Pr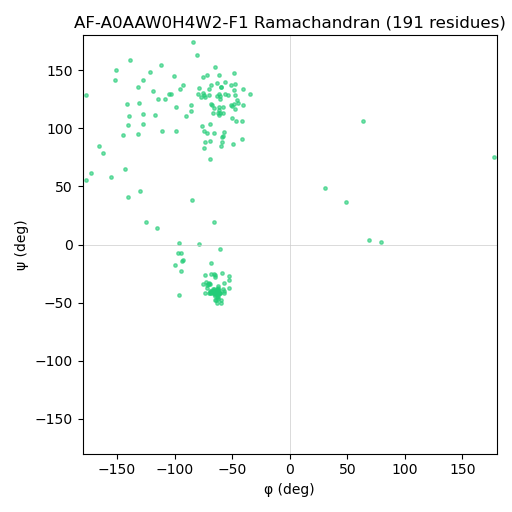otein AF-A0AAW0H4W2-F1 (afdb_monomer)

Radius of gyration: 38.95 Å; Cα contacts (8 Å, |Δi|>4): 37; chains: 1; bounding box: 78×67×122 Å

pLDDT: mean 70.9, std 18.02, range [39.44, 95.69]

Sequence (193 aa):
MENLSSFPLLPHPSPNATLLHYSERKLAEQLKAQLKEANKFKETIAQISTQRSRIKHEDEEVILTRRDESGRVWPVNTPGGTLDMKAKRRKRQGVSTHEDKERIRYFPDDHHLSLKDLVKNEKMGRDIDQNRLFMRMASKRATLPMWPPGPKSPPSPHFTHRLREGRARTRAATSLGVRLLAAFSDWLSLSVT

Mean predicted aligned error: 21.8 Å

Organism: Myodes glareolus (NCBI:txid447135)

Structure (mmCIF, N/CA/C/O backbone):
data_AF-A0AAW0H4W2-F1
#
_entry.id   AF-A0AAW0H4W2-F1
#
loop_
_atom_site.group_PDB
_atom_site.id
_atom_site.type_symbol
_atom_site.label_atom_id
_atom_site.label_alt_id
_atom_site.label_comp_id
_atom_site.label_asym_id
_atom_site.label_entity_id
_atom_site.label_seq_id
_atom_site.pdbx_PDB_ins_code
_atom_site.Cartn_x
_atom_site.Cartn_y
_atom_site.Cartn_z
_atom_site.occupancy
_atom_site.B_iso_or_equiv
_atom_site.auth_seq_id
_atom_site.auth_comp_id
_atom_site.auth_asym_id
_atom_site.auth_atom_id
_atom_site.pdbx_PDB_model_num
ATOM 1 N N . MET A 1 1 ? -13.464 12.272 99.820 1.00 43.47 1 MET A N 1
ATOM 2 C CA . MET A 1 1 ? -13.437 13.413 98.884 1.00 43.47 1 MET A CA 1
ATOM 3 C C . MET A 1 1 ? -12.571 12.979 97.727 1.00 43.47 1 MET A C 1
ATOM 5 O O . MET A 1 1 ? -11.358 12.942 97.871 1.00 43.47 1 MET A O 1
ATOM 9 N N . GLU A 1 2 ? -13.197 12.457 96.677 1.00 48.03 2 GLU A N 1
ATOM 10 C CA . GLU A 1 2 ? -12.466 11.819 95.587 1.00 48.03 2 GLU A CA 1
ATOM 11 C C . GLU A 1 2 ? -11.877 12.864 94.645 1.00 48.03 2 GLU A C 1
ATOM 13 O O . GLU A 1 2 ? -12.515 13.856 94.296 1.00 48.03 2 GLU A O 1
ATOM 18 N N . ASN A 1 3 ? -10.614 12.627 94.303 1.00 50.28 3 ASN A N 1
ATOM 19 C CA . ASN A 1 3 ? -9.797 13.444 93.429 1.00 50.28 3 ASN A CA 1
ATOM 20 C C . ASN A 1 3 ? -10.471 13.583 92.063 1.00 50.28 3 ASN A C 1
ATOM 22 O O . ASN A 1 3 ? -10.652 12.597 91.350 1.00 50.28 3 ASN A O 1
ATOM 26 N N . LEU A 1 4 ? -10.806 14.817 91.688 1.00 53.62 4 LEU A N 1
ATOM 27 C CA . LEU A 1 4 ? -11.248 15.134 90.338 1.00 53.62 4 LEU A CA 1
ATOM 28 C C . LEU A 1 4 ? -10.104 14.823 89.370 1.00 53.62 4 LEU A C 1
ATOM 30 O O . LEU A 1 4 ? -9.039 15.439 89.401 1.00 53.62 4 LEU A O 1
ATOM 34 N N . SER A 1 5 ? -10.348 13.812 88.543 1.00 55.97 5 SER A N 1
ATOM 35 C CA . SER A 1 5 ? -9.496 13.333 87.466 1.00 55.97 5 SER A CA 1
ATOM 36 C C . SER A 1 5 ? -9.056 14.485 86.563 1.00 55.97 5 SER A C 1
ATOM 38 O O . SER A 1 5 ? -9.847 15.022 85.785 1.00 55.97 5 SER A O 1
ATOM 40 N N . SER A 1 6 ? -7.777 14.837 86.657 1.00 57.50 6 SER A N 1
ATOM 41 C CA . SER A 1 6 ? -7.085 15.678 85.686 1.00 57.50 6 SER A CA 1
ATOM 42 C C . SER A 1 6 ? -7.012 14.921 84.355 1.00 57.50 6 SER A C 1
ATOM 44 O O . SER A 1 6 ? -6.164 14.049 84.168 1.00 57.50 6 SER A O 1
ATOM 46 N N . PHE A 1 7 ? -7.958 15.189 83.453 1.00 67.19 7 PHE A N 1
ATOM 47 C CA . PHE A 1 7 ? -7.894 14.722 82.070 1.00 67.19 7 PHE A CA 1
ATOM 48 C C . PHE A 1 7 ? -6.896 15.601 81.302 1.00 67.19 7 PHE A C 1
ATOM 50 O O . PHE A 1 7 ? -7.053 16.824 81.307 1.00 67.19 7 PHE A O 1
ATOM 57 N N . PRO A 1 8 ? -5.885 15.032 80.619 1.00 63.78 8 PRO A N 1
ATOM 58 C CA . PRO A 1 8 ? -4.995 15.828 79.789 1.00 63.78 8 PRO A CA 1
ATOM 59 C C . PRO A 1 8 ? -5.786 16.375 78.595 1.00 63.78 8 PRO A C 1
ATOM 61 O O . PRO A 1 8 ? -6.338 15.618 77.796 1.00 63.78 8 PRO A O 1
ATOM 64 N N . LEU A 1 9 ? -5.847 17.704 78.485 1.00 61.22 9 LEU A N 1
ATOM 65 C CA . LEU A 1 9 ? -6.377 18.394 77.313 1.00 61.22 9 LEU A CA 1
ATOM 66 C C . LEU A 1 9 ? -5.568 17.952 76.088 1.00 61.22 9 LEU A C 1
ATOM 68 O O . LEU A 1 9 ? -4.372 18.226 75.988 1.00 61.22 9 LEU A O 1
ATOM 72 N N . LEU A 1 10 ? -6.216 17.231 75.171 1.00 68.62 10 LEU A N 1
ATOM 73 C CA . LEU A 1 10 ? -5.615 16.855 73.897 1.00 68.62 10 LEU A CA 1
ATOM 74 C C . LEU A 1 10 ? -5.225 18.130 73.129 1.00 68.62 10 LEU A C 1
ATOM 76 O O . LEU A 1 10 ? -6.032 19.062 73.066 1.00 68.62 10 LEU A O 1
ATOM 80 N N . PRO A 1 11 ? -4.025 18.189 72.525 1.00 70.31 11 PRO A N 1
ATOM 81 C CA . PRO A 1 11 ? -3.598 19.354 71.766 1.00 70.31 11 PRO A CA 1
ATOM 82 C C . PRO A 1 11 ? -4.558 19.579 70.596 1.00 70.31 11 PRO A C 1
ATOM 84 O O . PRO A 1 11 ? -4.711 18.724 69.720 1.00 70.31 11 PRO A O 1
ATOM 87 N N . HIS A 1 12 ? -5.228 20.732 70.587 1.00 65.69 12 HIS A N 1
ATOM 88 C CA . HIS A 1 12 ? -6.091 21.119 69.480 1.00 65.69 12 HIS A CA 1
ATOM 89 C C . HIS A 1 12 ? -5.232 21.277 68.218 1.00 65.69 12 HIS A C 1
ATOM 91 O O . HIS A 1 12 ? -4.218 21.983 68.256 1.00 65.69 12 HIS A O 1
ATOM 97 N N . PRO A 1 13 ? -5.591 20.622 67.101 1.00 64.81 13 PRO A N 1
ATOM 98 C CA . PRO A 1 13 ? -4.814 20.733 65.880 1.00 64.81 13 PRO A CA 1
ATOM 99 C C . PRO A 1 13 ? -4.816 22.192 65.420 1.00 64.81 13 PRO A C 1
ATOM 101 O O . PRO A 1 13 ? -5.869 22.824 65.327 1.00 64.81 13 PRO A O 1
ATOM 104 N N . SER A 1 14 ? -3.620 22.719 65.147 1.00 68.56 14 SER A N 1
ATOM 105 C CA . SER A 1 14 ? -3.431 24.067 64.610 1.00 68.56 14 SER A CA 1
ATOM 106 C C . SER A 1 14 ? -4.375 24.306 63.418 1.00 68.56 14 SER A C 1
ATOM 108 O O . SER A 1 14 ? -4.490 23.417 62.566 1.00 68.56 14 SER A O 1
ATOM 110 N N . PRO A 1 15 ? -5.014 25.487 63.302 1.00 69.56 15 PRO A N 1
ATOM 111 C CA . PRO A 1 15 ? -5.926 25.810 62.200 1.00 69.56 15 PRO A CA 1
ATOM 112 C C . PRO A 1 15 ? -5.322 25.577 60.807 1.00 69.56 15 PRO A C 1
ATOM 114 O O . PRO A 1 15 ? -6.028 25.272 59.854 1.00 69.56 15 PRO A O 1
ATOM 117 N N . ASN A 1 16 ? -3.998 25.662 60.678 1.00 70.62 16 ASN A N 1
ATOM 118 C CA . ASN A 1 16 ? -3.317 25.406 59.411 1.00 70.62 16 ASN A CA 1
ATOM 119 C C . ASN A 1 16 ? -3.251 23.906 59.075 1.00 70.62 16 ASN A C 1
ATOM 121 O O . ASN A 1 16 ? -3.365 23.532 57.910 1.00 70.62 16 ASN A O 1
ATOM 125 N N . ALA A 1 17 ? -3.126 23.032 60.079 1.00 66.75 17 ALA A N 1
ATOM 126 C CA . ALA A 1 17 ? -3.101 21.581 59.881 1.00 66.75 17 ALA A CA 1
ATOM 127 C C . ALA A 1 17 ? -4.469 21.044 59.430 1.00 66.75 17 ALA A C 1
ATOM 129 O O . ALA A 1 17 ? -4.545 20.126 58.612 1.00 66.75 17 ALA A O 1
ATOM 130 N N . THR A 1 18 ? -5.562 21.646 59.906 1.00 70.81 18 THR A N 1
ATOM 131 C CA . THR A 1 18 ? -6.918 21.277 59.478 1.00 70.81 18 THR A CA 1
ATOM 132 C C . THR A 1 18 ? -7.207 21.715 58.039 1.00 70.81 18 THR A C 1
ATOM 134 O O . THR A 1 18 ? -7.869 20.974 57.308 1.00 70.81 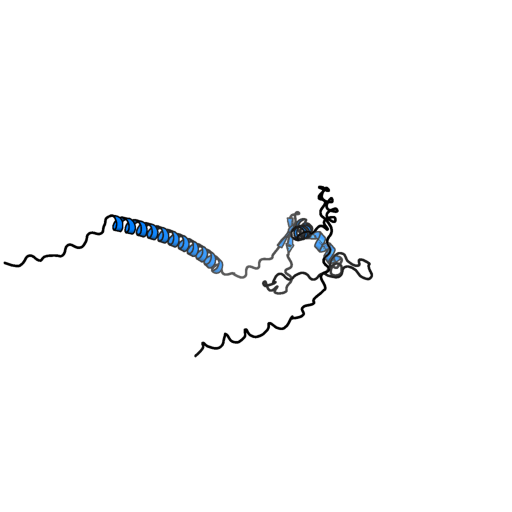18 THR A O 1
ATOM 137 N N . LEU A 1 19 ? -6.659 22.856 57.601 1.00 72.31 19 LEU A N 1
ATOM 138 C CA . LEU A 1 19 ? -6.755 23.338 56.217 1.00 72.31 19 LEU A CA 1
ATOM 139 C C . LEU A 1 19 ? -5.969 22.467 55.227 1.00 72.31 19 LEU A C 1
ATOM 141 O O . LEU A 1 19 ? -6.491 22.146 54.159 1.00 72.31 19 LEU A O 1
ATOM 145 N N . LEU A 1 20 ? -4.760 22.031 55.589 1.00 73.19 20 LEU A N 1
ATOM 146 C CA . LEU A 1 20 ? -3.971 21.100 54.769 1.00 73.19 20 LEU A CA 1
ATOM 147 C C . LEU A 1 20 ? -4.654 19.730 54.656 1.00 73.19 20 LEU A C 1
ATOM 149 O O . LEU A 1 20 ? -4.832 19.200 53.565 1.00 73.19 20 LEU A O 1
ATOM 153 N N . HIS A 1 21 ? -5.171 19.202 55.764 1.00 76.06 21 HIS A N 1
ATOM 154 C CA . HIS A 1 21 ? -5.926 17.949 55.740 1.00 76.06 21 HIS A CA 1
ATOM 155 C C . HIS A 1 21 ? -7.238 18.057 54.931 1.00 76.06 21 HIS A C 1
ATOM 157 O O . HIS A 1 21 ? -7.761 17.067 54.416 1.00 76.06 21 HIS A O 1
ATOM 163 N N . TYR A 1 22 ? -7.821 19.253 54.813 1.00 84.50 22 TYR A N 1
ATOM 164 C CA . TYR A 1 22 ? -8.985 19.482 53.956 1.00 84.50 22 TYR A CA 1
ATOM 165 C C . TYR A 1 22 ? -8.618 19.495 52.465 1.00 84.50 22 TYR A C 1
ATOM 167 O O . TYR A 1 22 ? -9.331 18.887 51.661 1.00 84.50 22 TYR A O 1
ATOM 175 N N . SER A 1 23 ? -7.503 20.127 52.085 1.00 88.62 23 SER A N 1
ATOM 176 C CA . SER A 1 23 ? -7.052 20.148 50.688 1.00 88.62 23 SER A CA 1
ATOM 177 C C . SER A 1 23 ? -6.640 18.756 50.195 1.00 88.62 23 SER A C 1
ATOM 179 O O . SER A 1 23 ? -7.025 18.365 49.091 1.00 88.62 23 SER A O 1
ATOM 181 N N . GLU A 1 24 ? -5.960 17.974 51.035 1.00 91.00 24 GLU A N 1
ATOM 182 C CA . GLU A 1 24 ? -5.574 16.588 50.742 1.00 91.00 24 GLU A CA 1
ATOM 183 C C . GLU A 1 24 ? -6.791 15.675 50.557 1.00 91.00 24 GLU A C 1
ATOM 185 O O . GLU A 1 24 ? -6.865 14.920 49.584 1.00 91.00 24 GLU A O 1
ATOM 190 N N . ARG A 1 25 ? -7.794 15.781 51.442 1.00 91.31 25 ARG A N 1
ATOM 191 C CA . ARG A 1 25 ? -9.046 15.015 51.318 1.00 91.31 25 ARG A CA 1
ATOM 192 C C . ARG A 1 25 ? -9.813 15.369 50.047 1.00 91.31 25 ARG A C 1
ATOM 194 O O . ARG A 1 25 ? -10.252 14.465 49.339 1.00 91.31 25 ARG A O 1
ATOM 201 N N . LYS A 1 26 ? -9.909 16.658 49.713 1.00 93.00 26 LYS A N 1
ATOM 202 C CA . LYS A 1 26 ? -10.565 17.120 48.482 1.00 93.00 26 LYS A CA 1
ATOM 203 C C . LYS A 1 26 ? -9.869 16.576 47.228 1.00 93.00 26 LYS A C 1
ATOM 205 O O . LYS A 1 26 ? -10.537 16.136 46.294 1.00 93.00 26 LYS A O 1
ATOM 210 N N . LEU A 1 27 ? -8.536 16.556 47.216 1.00 93.94 27 LEU A N 1
ATOM 211 C CA . LEU A 1 27 ? -7.755 15.987 46.115 1.00 93.94 27 LEU A CA 1
ATOM 212 C C . LEU A 1 27 ? -7.944 14.465 46.014 1.00 93.94 27 LEU A C 1
ATOM 214 O O . LEU A 1 27 ? -8.125 13.928 44.920 1.00 93.94 27 LEU A O 1
ATOM 218 N N . ALA A 1 28 ? -7.987 13.766 47.150 1.00 93.81 28 ALA A N 1
ATOM 219 C CA . ALA A 1 28 ? -8.261 12.333 47.185 1.00 93.81 28 ALA A CA 1
ATOM 220 C C . ALA A 1 28 ? -9.661 11.992 46.640 1.00 93.81 28 ALA A C 1
ATOM 222 O O . ALA A 1 28 ? -9.828 10.988 45.944 1.00 93.81 28 ALA A O 1
ATOM 223 N N . GLU A 1 29 ? -10.671 12.818 46.916 1.00 94.25 29 GLU A N 1
ATOM 224 C CA . GLU A 1 29 ? -12.021 12.659 46.363 1.00 94.25 29 GLU A CA 1
ATOM 225 C C . GLU A 1 29 ? -12.054 12.852 44.842 1.00 94.25 29 GLU A C 1
ATOM 227 O O . GLU A 1 29 ? -12.674 12.050 44.138 1.00 94.25 29 GLU A O 1
ATOM 232 N N . GLN A 1 30 ? -11.331 13.846 44.321 1.00 94.38 30 GLN A N 1
ATOM 233 C CA . GLN A 1 30 ? -11.210 14.076 42.877 1.00 94.38 30 GLN A CA 1
ATOM 234 C C . GLN A 1 30 ? -10.543 12.897 42.157 1.00 94.38 30 GLN A C 1
ATOM 236 O O . GLN A 1 30 ? -11.061 12.420 41.146 1.00 94.38 30 GLN A O 1
ATOM 241 N N . LEU A 1 31 ? -9.443 12.368 42.701 1.00 95.62 31 LEU A N 1
ATOM 242 C CA . LEU A 1 31 ? -8.771 11.194 42.133 1.00 95.62 31 LEU A CA 1
ATOM 243 C C . LEU A 1 31 ? -9.674 9.953 42.163 1.00 95.62 31 LEU A C 1
ATOM 245 O O . LEU A 1 31 ? -9.728 9.194 41.194 1.00 95.62 31 LEU A O 1
ATOM 249 N N . 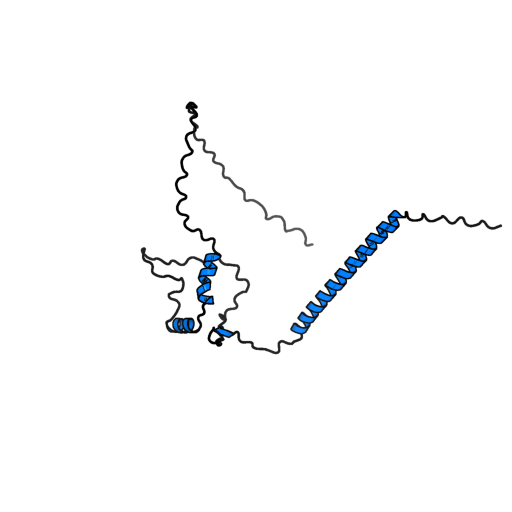LYS A 1 32 ? -10.445 9.763 43.241 1.00 95.69 32 LYS A N 1
ATOM 250 C CA . LYS A 1 32 ? -11.440 8.681 43.324 1.00 95.69 32 LYS A CA 1
ATOM 251 C C . LYS A 1 32 ? -12.539 8.833 42.271 1.00 95.69 32 LYS A C 1
ATOM 253 O O . LYS A 1 32 ? -12.970 7.821 41.719 1.00 95.69 32 LYS A O 1
ATOM 258 N N . ALA A 1 33 ? -12.995 10.052 41.983 1.00 95.44 33 ALA A N 1
ATOM 259 C CA . ALA A 1 33 ? -13.978 10.302 40.929 1.00 95.44 33 ALA A CA 1
ATOM 260 C C . ALA A 1 33 ? -13.417 9.945 39.541 1.00 95.44 33 ALA A C 1
ATOM 262 O O . ALA A 1 33 ? -14.040 9.168 38.818 1.00 95.44 33 ALA A O 1
ATOM 263 N N . GLN A 1 34 ? -12.197 10.393 39.229 1.00 94.75 34 GLN A N 1
ATOM 264 C CA . GLN A 1 34 ? -11.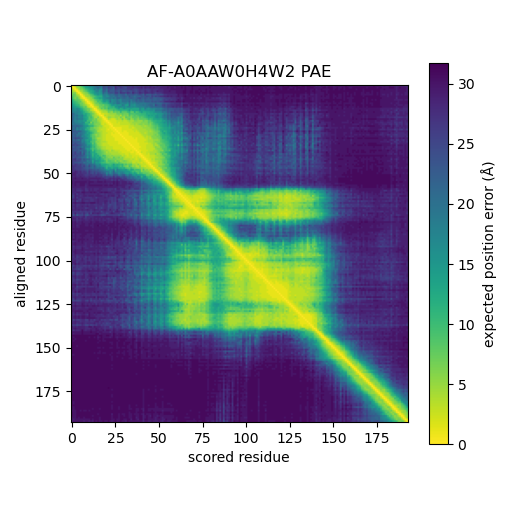522 10.080 37.962 1.00 94.75 34 GLN A CA 1
ATOM 265 C C . GLN A 1 34 ? -11.298 8.575 37.769 1.00 94.75 34 GLN A C 1
ATOM 267 O O . GLN A 1 34 ? -11.534 8.041 36.685 1.00 94.75 34 GLN A O 1
ATOM 272 N N . LEU A 1 35 ? -10.893 7.856 38.822 1.00 95.19 35 LEU A N 1
ATOM 273 C CA . LEU A 1 35 ? -10.727 6.402 38.757 1.00 95.19 35 LEU A CA 1
ATOM 274 C C . LEU A 1 35 ? -12.060 5.675 38.555 1.00 95.19 35 LEU A C 1
ATOM 276 O O . LEU A 1 35 ? -12.113 4.705 37.801 1.00 95.19 35 LEU A O 1
ATOM 280 N N . LYS A 1 36 ? -13.147 6.142 39.183 1.00 93.88 36 LYS A N 1
ATOM 281 C CA . LYS A 1 36 ? -14.490 5.583 38.962 1.00 93.88 36 LYS A CA 1
ATOM 282 C C . LYS A 1 36 ? -14.951 5.786 37.522 1.00 93.88 36 LYS A C 1
ATOM 284 O O . LYS A 1 36 ? -15.510 4.863 36.942 1.00 93.88 36 LYS A O 1
ATOM 289 N N . GLU A 1 37 ? -14.714 6.956 36.939 1.00 93.19 37 GLU A N 1
ATOM 290 C CA . GLU A 1 37 ? -15.012 7.215 35.527 1.00 93.19 37 GLU A CA 1
ATOM 291 C C . GLU A 1 37 ? -14.178 6.315 34.613 1.00 93.19 37 GLU A C 1
ATOM 293 O O . GLU A 1 37 ? -14.739 5.597 33.788 1.00 93.19 37 GLU A O 1
ATOM 298 N N . ALA A 1 38 ? -12.859 6.260 34.816 1.00 89.31 38 ALA A N 1
ATOM 299 C CA . ALA A 1 38 ? -11.962 5.399 34.046 1.00 89.31 38 ALA A CA 1
ATOM 300 C C . ALA A 1 38 ? -12.339 3.910 34.142 1.00 89.31 38 ALA A C 1
ATOM 302 O O . ALA A 1 38 ? -12.272 3.194 33.143 1.00 89.31 38 ALA A O 1
ATOM 303 N N . ASN A 1 39 ? -12.764 3.438 35.318 1.00 88.50 39 ASN A N 1
ATOM 304 C CA . ASN A 1 39 ? -13.220 2.061 35.501 1.00 88.50 39 ASN A CA 1
ATOM 305 C C . ASN A 1 39 ? -14.539 1.795 34.770 1.00 88.50 39 ASN A C 1
ATOM 307 O O . ASN A 1 39 ? -14.633 0.776 34.094 1.00 88.50 39 ASN A O 1
ATOM 311 N N . LYS A 1 40 ? -15.499 2.732 34.782 1.00 90.44 40 LYS A N 1
ATOM 312 C CA . LYS A 1 40 ? -16.721 2.624 33.963 1.00 90.44 40 LYS A CA 1
ATOM 313 C C . LYS A 1 40 ? -16.399 2.557 32.470 1.00 90.44 40 LYS A C 1
ATOM 315 O O . LYS A 1 40 ? -16.982 1.743 31.768 1.00 90.44 40 LYS A O 1
ATOM 320 N N . PHE A 1 41 ? -15.451 3.362 31.978 1.00 78.06 41 PHE A N 1
ATOM 321 C CA . PHE A 1 41 ? -15.002 3.278 30.581 1.00 78.06 41 PHE A CA 1
ATOM 322 C C . PHE A 1 41 ? -14.355 1.925 30.266 1.00 78.06 41 PHE A C 1
ATOM 324 O O . PHE A 1 41 ? -14.594 1.355 29.206 1.00 78.06 41 PHE A O 1
ATOM 331 N N . LYS A 1 42 ? -13.550 1.373 31.179 1.00 79.62 42 LYS A N 1
ATOM 332 C CA . LYS A 1 42 ? -12.974 0.032 31.004 1.00 79.62 42 LYS A CA 1
ATOM 333 C C . LYS A 1 42 ? -14.044 -1.054 31.018 1.00 79.62 42 LYS A C 1
ATOM 335 O O . LYS A 1 42 ? -13.953 -1.974 30.215 1.00 79.62 42 LYS A O 1
ATOM 340 N N . GLU A 1 43 ? -15.049 -0.943 31.882 1.00 77.62 43 GLU A N 1
ATOM 341 C CA . GLU A 1 43 ? -16.183 -1.866 31.945 1.00 77.62 43 GLU A CA 1
ATOM 342 C C . GLU A 1 43 ? -17.043 -1.795 30.687 1.00 77.62 43 GLU A C 1
ATOM 344 O O . GLU A 1 43 ? -17.389 -2.843 30.159 1.00 77.62 43 GLU A O 1
ATOM 349 N N . THR A 1 44 ? -17.332 -0.610 30.141 1.00 75.50 44 THR A N 1
ATOM 350 C CA . THR A 1 44 ? -18.068 -0.497 28.871 1.00 75.50 44 THR A CA 1
ATOM 351 C C . THR A 1 44 ? -17.251 -1.032 27.701 1.00 75.50 44 THR A C 1
ATOM 353 O O . THR A 1 44 ? -17.787 -1.756 26.870 1.00 75.50 44 THR A O 1
ATOM 356 N N . ILE A 1 45 ? -15.942 -0.767 27.652 1.00 73.81 45 ILE A N 1
ATOM 357 C CA . ILE A 1 45 ? -15.046 -1.344 26.638 1.00 73.81 45 ILE A CA 1
ATOM 358 C C . ILE A 1 45 ? -14.974 -2.871 26.781 1.00 73.81 45 ILE A C 1
ATOM 360 O O . ILE A 1 45 ? -15.014 -3.576 25.773 1.00 73.81 45 ILE A O 1
ATOM 364 N N . ALA A 1 46 ? -14.910 -3.391 28.009 1.00 72.31 46 ALA A N 1
ATOM 365 C CA . ALA A 1 46 ? -14.918 -4.823 28.293 1.00 72.31 46 ALA A CA 1
ATOM 366 C C . ALA A 1 46 ? -16.283 -5.465 28.007 1.00 72.31 46 ALA A C 1
ATOM 368 O O . ALA A 1 46 ? -16.341 -6.597 27.547 1.00 72.31 46 ALA A O 1
ATOM 369 N N . GLN A 1 47 ? -17.393 -4.763 28.224 1.00 69.12 47 GLN A N 1
ATOM 370 C CA . GLN A 1 47 ? -18.736 -5.212 27.857 1.00 69.12 47 GLN A CA 1
ATOM 371 C C . GLN A 1 47 ? -18.917 -5.219 26.343 1.00 69.12 47 GLN A C 1
ATOM 373 O O . GLN A 1 47 ? -19.426 -6.189 25.804 1.00 69.12 47 GLN A O 1
ATOM 378 N N . ILE A 1 48 ? -18.436 -4.201 25.628 1.00 65.06 48 ILE A N 1
ATOM 379 C CA . ILE A 1 48 ? -18.448 -4.182 24.162 1.00 65.06 48 ILE A CA 1
ATOM 380 C C . ILE A 1 48 ? -17.558 -5.298 23.615 1.00 65.06 48 ILE A C 1
ATOM 382 O O . ILE A 1 48 ? -17.964 -5.983 22.682 1.00 65.06 48 ILE A O 1
ATOM 386 N N . SER A 1 49 ? -16.371 -5.528 24.184 1.00 60.03 49 SER A N 1
ATOM 387 C CA . SER A 1 49 ? -15.483 -6.604 23.731 1.00 60.03 49 SER A CA 1
ATOM 388 C C . SER A 1 49 ? -16.039 -7.988 24.057 1.00 60.03 49 SER A C 1
ATOM 390 O O . SER A 1 49 ? -15.986 -8.866 23.201 1.00 60.03 49 SER A O 1
ATOM 392 N N . THR A 1 50 ? -16.636 -8.171 25.238 1.00 60.16 50 THR A N 1
ATOM 393 C CA . THR A 1 50 ? -17.284 -9.429 25.625 1.00 60.16 50 THR A CA 1
ATOM 394 C C . THR A 1 50 ? -18.591 -9.654 24.885 1.00 60.16 50 THR A C 1
ATOM 396 O O . THR A 1 50 ? -18.892 -10.787 24.558 1.00 60.16 50 THR A O 1
ATOM 399 N N . GLN A 1 51 ? -19.355 -8.621 24.536 1.00 57.44 51 GLN A N 1
ATOM 400 C CA . GLN A 1 51 ? -20.539 -8.749 23.686 1.00 57.44 51 GLN A CA 1
ATOM 401 C C . GLN A 1 51 ? -20.140 -9.028 22.235 1.00 57.44 51 GLN A C 1
ATOM 403 O O . GLN A 1 51 ? -20.774 -9.852 21.588 1.00 57.44 51 GLN A O 1
ATOM 408 N N . ARG A 1 52 ? -19.025 -8.462 21.759 1.00 54.81 52 ARG A N 1
ATOM 409 C CA . ARG A 1 52 ? -18.406 -8.816 20.472 1.00 54.81 52 ARG A CA 1
ATOM 410 C C . ARG A 1 52 ? -17.802 -10.224 20.466 1.00 54.81 52 ARG A C 1
ATOM 412 O O . ARG A 1 52 ? -17.713 -10.814 19.403 1.00 54.81 52 ARG A O 1
ATOM 419 N N . SER A 1 53 ? -17.419 -10.762 21.627 1.00 52.19 53 SER A N 1
ATOM 420 C CA . SER A 1 53 ? -16.945 -12.146 21.779 1.00 52.19 53 SER A CA 1
ATOM 421 C C . SER A 1 53 ? -18.047 -13.143 22.169 1.00 52.19 53 SER A C 1
ATOM 423 O O . SER A 1 53 ? -17.817 -14.348 22.129 1.00 52.19 53 SER A O 1
ATOM 425 N N . ARG A 1 54 ? -19.216 -12.659 22.614 1.00 48.50 54 ARG A N 1
ATOM 426 C CA . ARG A 1 54 ? -20.403 -13.446 23.004 1.00 48.50 54 ARG A CA 1
ATOM 427 C C . ARG A 1 54 ? -21.454 -13.476 21.899 1.00 48.50 54 ARG A C 1
ATOM 429 O O . ARG A 1 54 ? -22.277 -14.389 21.898 1.00 48.50 54 ARG A O 1
ATOM 436 N N . ILE A 1 55 ? -21.374 -12.561 20.925 1.00 47.72 55 ILE A N 1
ATOM 437 C CA . ILE A 1 55 ? -21.671 -12.897 19.532 1.00 47.72 55 ILE A CA 1
ATOM 438 C C . ILE A 1 55 ? -20.678 -14.003 19.203 1.00 47.72 55 ILE A C 1
ATOM 440 O O . ILE A 1 55 ? -19.509 -13.762 18.906 1.00 47.72 55 ILE A O 1
ATOM 444 N N . LYS A 1 56 ? -21.130 -15.239 19.399 1.00 46.34 56 LYS A N 1
ATOM 445 C CA . LYS A 1 56 ? -20.519 -16.401 18.788 1.00 46.34 56 LYS A CA 1
ATOM 446 C C . LYS A 1 56 ? -20.281 -15.994 17.337 1.00 46.34 56 LYS A C 1
ATOM 448 O O . LYS A 1 56 ? -21.223 -15.580 16.668 1.00 46.34 56 LYS A O 1
ATOM 453 N N . HIS A 1 57 ? -19.035 -16.036 16.881 1.00 50.59 57 HIS A N 1
ATOM 454 C CA . HIS A 1 57 ? -18.781 -16.186 15.458 1.00 50.59 57 HIS A CA 1
ATOM 455 C C . HIS A 1 57 ? -19.432 -17.517 15.076 1.00 50.59 57 HIS A C 1
ATOM 457 O O . HIS A 1 57 ? -18.803 -18.565 15.159 1.00 50.59 57 HIS A O 1
ATOM 463 N N . GLU A 1 58 ? -20.728 -17.495 14.790 1.00 51.56 58 GLU A N 1
ATOM 464 C CA . GLU A 1 58 ? -21.393 -18.563 14.069 1.00 51.56 58 GLU A CA 1
ATOM 465 C C . GLU A 1 58 ? -20.945 -18.371 12.627 1.00 51.56 58 GLU A C 1
ATOM 467 O O . GLU A 1 58 ? -21.581 -17.630 11.896 1.00 51.56 58 GLU A O 1
ATOM 472 N N . ASP A 1 59 ? -19.757 -18.884 12.296 1.00 65.81 59 ASP A N 1
ATOM 473 C CA . ASP A 1 59 ? -19.216 -19.067 10.943 1.00 65.81 59 ASP A CA 1
ATOM 474 C C . ASP A 1 59 ? -19.684 -18.048 9.875 1.00 65.81 59 ASP A C 1
ATOM 476 O O . ASP A 1 59 ? -20.104 -18.416 8.780 1.00 65.81 59 ASP A O 1
ATOM 480 N N . GLU A 1 60 ? -19.628 -16.744 10.173 1.00 74.81 60 GLU A N 1
ATOM 481 C CA . GLU A 1 60 ? -19.979 -15.708 9.199 1.00 74.81 60 GLU A CA 1
ATOM 482 C C . GLU A 1 60 ? -18.844 -15.588 8.173 1.00 74.81 60 GLU A C 1
ATOM 484 O O . GLU A 1 60 ? -17.821 -14.934 8.404 1.00 74.81 60 GLU A O 1
ATOM 489 N N . GLU A 1 61 ? -19.014 -16.239 7.022 1.00 79.56 61 GLU A N 1
ATOM 490 C CA . GLU A 1 61 ? -18.087 -16.136 5.898 1.00 79.56 61 GLU A CA 1
ATOM 491 C C . GLU A 1 61 ? -18.280 -14.795 5.171 1.00 79.56 61 GLU A C 1
ATOM 493 O O . GLU A 1 61 ? -19.208 -14.596 4.386 1.00 79.56 61 GLU A O 1
ATOM 498 N N . VAL A 1 62 ? -17.382 -13.842 5.438 1.00 83.38 62 VAL A N 1
ATOM 499 C CA . VAL A 1 62 ? -17.374 -12.530 4.777 1.00 83.38 62 VAL A CA 1
ATOM 500 C C . VAL A 1 62 ? -16.346 -12.514 3.649 1.00 83.38 62 VAL A C 1
ATOM 502 O O . VAL A 1 62 ? -15.140 -12.613 3.878 1.00 83.38 62 VAL A O 1
ATOM 505 N N . ILE A 1 63 ? -16.814 -12.306 2.418 1.00 88.12 63 ILE A N 1
ATOM 506 C CA . ILE A 1 63 ? -15.948 -12.166 1.242 1.00 88.12 63 ILE A CA 1
ATOM 507 C C . ILE A 1 63 ? -15.497 -10.710 1.116 1.00 88.12 63 ILE A C 1
ATOM 509 O O . ILE A 1 63 ? -16.308 -9.798 0.934 1.00 88.12 63 ILE A O 1
ATOM 513 N N . LEU A 1 64 ? -14.183 -10.480 1.155 1.00 89.69 64 LEU A N 1
ATOM 514 C CA . LEU A 1 64 ? -13.629 -9.157 0.890 1.00 89.69 64 LEU A CA 1
ATOM 515 C C . LEU A 1 64 ? -13.839 -8.791 -0.583 1.00 89.69 64 LEU A C 1
ATOM 517 O O . LEU A 1 64 ? -13.341 -9.465 -1.487 1.00 89.69 64 LEU A O 1
ATOM 521 N N . THR A 1 65 ? -14.544 -7.689 -0.828 1.00 92.06 65 THR A N 1
ATOM 522 C CA . THR A 1 65 ? -14.818 -7.194 -2.178 1.00 92.06 65 THR A CA 1
ATOM 523 C C . THR A 1 65 ? -14.284 -5.774 -2.388 1.00 92.06 65 THR A C 1
ATOM 525 O O . THR A 1 65 ? -14.194 -4.956 -1.472 1.00 92.06 65 THR A O 1
ATOM 528 N N . ARG A 1 66 ? -13.882 -5.480 -3.626 1.00 90.00 66 ARG A N 1
ATOM 529 C CA . ARG A 1 66 ? -13.375 -4.198 -4.129 1.00 90.00 66 ARG A CA 1
ATOM 530 C C . ARG A 1 66 ? -14.457 -3.595 -5.026 1.00 90.00 66 ARG A C 1
ATOM 532 O O . ARG A 1 66 ? -14.807 -4.213 -6.023 1.00 90.00 66 ARG A O 1
ATOM 539 N N . ARG A 1 67 ? -14.892 -2.358 -4.769 1.00 90.88 67 ARG A N 1
ATOM 540 C CA . ARG A 1 67 ? -15.810 -1.625 -5.664 1.00 90.88 67 ARG A CA 1
ATOM 541 C C . ARG A 1 67 ? -15.104 -0.564 -6.505 1.00 90.88 67 ARG A C 1
ATOM 543 O O . ARG A 1 67 ? -14.320 0.200 -5.949 1.00 90.88 67 ARG A O 1
ATOM 550 N N . ASP A 1 68 ? -15.317 -0.552 -7.816 1.00 86.19 68 ASP A N 1
ATOM 551 C CA . ASP A 1 68 ? -14.802 0.494 -8.712 1.00 86.19 68 ASP A CA 1
ATOM 552 C C . ASP A 1 68 ? -15.701 1.746 -8.759 1.00 86.19 68 ASP A C 1
ATOM 554 O O . ASP A 1 68 ? -16.772 1.790 -8.151 1.00 86.19 68 ASP A O 1
ATOM 558 N N . GLU A 1 69 ? -15.243 2.781 -9.461 1.00 84.44 69 GLU A N 1
ATOM 559 C CA . GLU A 1 69 ? -15.973 4.047 -9.636 1.00 84.44 69 GLU A CA 1
ATOM 560 C C . GLU A 1 69 ? -17.260 3.869 -10.456 1.00 84.44 69 GLU A C 1
ATOM 562 O O . GLU A 1 69 ? -18.226 4.602 -10.273 1.00 84.44 69 GLU A O 1
ATOM 567 N N . SER A 1 70 ? -17.306 2.834 -11.300 1.00 86.06 70 SER A N 1
ATOM 568 C CA . SER A 1 70 ? -18.499 2.414 -12.045 1.00 86.06 70 SER A CA 1
ATOM 569 C C . SER A 1 70 ? -19.488 1.602 -11.194 1.00 86.06 70 SER A C 1
ATOM 571 O O . SER A 1 70 ? -20.519 1.156 -11.698 1.00 86.06 70 SER A O 1
ATOM 573 N N . GLY A 1 71 ? -19.186 1.367 -9.914 1.00 88.81 71 GLY A N 1
ATOM 574 C CA . GLY A 1 71 ? -20.021 0.618 -8.982 1.00 88.81 71 GLY A CA 1
ATOM 575 C C . GLY A 1 71 ? -19.940 -0.908 -9.101 1.00 88.81 71 GLY A C 1
ATOM 576 O O . GLY A 1 71 ? -20.625 -1.583 -8.324 1.00 88.81 71 GLY A O 1
ATOM 577 N N . ARG A 1 72 ? -19.110 -1.459 -9.997 1.00 90.69 72 ARG A N 1
ATOM 578 C CA . ARG A 1 72 ? -18.883 -2.906 -10.154 1.00 90.69 72 ARG A CA 1
ATOM 579 C C . ARG A 1 72 ? -18.070 -3.439 -8.983 1.00 90.69 72 ARG A C 1
ATOM 581 O O . ARG A 1 72 ? -17.192 -2.762 -8.442 1.00 90.69 72 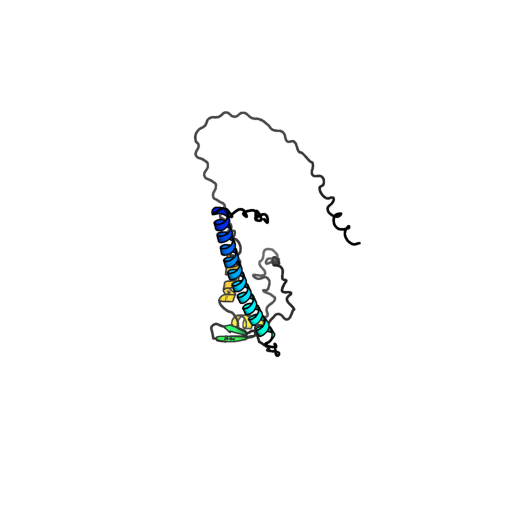ARG A O 1
ATOM 588 N N . VAL A 1 73 ? -18.371 -4.673 -8.594 1.00 91.75 73 VAL A N 1
ATOM 589 C CA . VAL A 1 73 ? -17.817 -5.321 -7.404 1.00 91.75 73 VAL A CA 1
ATOM 590 C C . VAL A 1 73 ? -16.959 -6.508 -7.830 1.00 91.75 73 VAL A C 1
ATOM 592 O O . VAL A 1 73 ? -17.427 -7.391 -8.541 1.00 91.75 73 VAL A O 1
ATOM 595 N N . TRP A 1 74 ? -15.706 -6.523 -7.379 1.00 90.19 74 TRP A N 1
ATOM 596 C CA . TRP A 1 74 ? -14.722 -7.564 -7.669 1.00 90.19 74 TRP A CA 1
ATOM 597 C C . TRP A 1 74 ? -14.262 -8.238 -6.374 1.00 90.19 74 TRP A C 1
ATOM 599 O O . TRP A 1 74 ? -13.919 -7.525 -5.429 1.00 90.19 74 TRP A O 1
ATOM 609 N N . PRO A 1 75 ? -14.213 -9.576 -6.290 1.00 91.31 75 PRO A N 1
ATOM 610 C CA . PRO A 1 75 ? -13.630 -10.245 -5.132 1.00 91.31 75 PRO A CA 1
ATOM 611 C C . PRO A 1 75 ? -12.136 -9.908 -5.023 1.00 91.31 75 PRO A C 1
ATOM 613 O O . PRO A 1 75 ? -11.423 -9.837 -6.027 1.00 91.31 75 PRO A O 1
ATOM 616 N N . VAL A 1 76 ? -11.658 -9.664 -3.803 1.00 88.50 76 VAL A N 1
ATOM 617 C CA . VAL A 1 76 ? -10.239 -9.402 -3.544 1.00 88.50 76 VAL A CA 1
ATOM 618 C C . VAL A 1 76 ? -9.554 -10.726 -3.259 1.00 88.50 76 VAL A C 1
ATOM 620 O O . VAL A 1 76 ? -9.754 -11.321 -2.204 1.00 88.50 76 VAL A O 1
ATOM 623 N N . ASN A 1 77 ? -8.705 -11.164 -4.184 1.00 85.69 77 ASN A N 1
ATOM 624 C CA . ASN A 1 77 ? -7.885 -12.348 -3.969 1.00 85.69 77 ASN A CA 1
ATOM 625 C C . ASN A 1 77 ? -6.884 -12.059 -2.846 1.00 85.69 77 ASN A C 1
ATOM 627 O O . ASN A 1 77 ? -5.975 -11.238 -3.006 1.00 85.69 77 ASN A O 1
ATOM 631 N N . THR A 1 78 ? -7.032 -12.733 -1.710 1.00 76.50 78 THR A N 1
ATOM 632 C CA . THR A 1 78 ? -5.962 -12.802 -0.721 1.00 76.50 78 THR A CA 1
ATOM 633 C C . THR A 1 78 ? -4.904 -13.763 -1.267 1.00 76.50 78 THR A C 1
ATOM 635 O O . THR A 1 78 ? -5.241 -14.859 -1.720 1.00 76.50 78 THR A O 1
ATOM 638 N N . PRO A 1 79 ? -3.617 -13.378 -1.315 1.00 66.62 79 PRO A N 1
ATOM 639 C CA . PRO A 1 79 ? -2.577 -14.341 -1.643 1.00 66.62 79 PRO A CA 1
ATOM 640 C C . PRO A 1 79 ? -2.630 -15.428 -0.564 1.00 66.62 79 PRO A C 1
ATOM 642 O O . PRO A 1 79 ? -2.383 -15.135 0.600 1.00 66.62 79 PRO A O 1
ATOM 645 N N . GLY A 1 80 ? -3.012 -16.650 -0.943 1.00 55.69 80 GLY A N 1
ATOM 646 C CA . GLY A 1 80 ? -3.369 -17.758 -0.042 1.00 55.69 80 GLY A CA 1
ATOM 647 C C . GLY A 1 80 ? -2.239 -18.325 0.827 1.00 55.69 80 GLY A C 1
ATOM 648 O O . GLY A 1 80 ? -2.344 -19.447 1.304 1.00 55.69 80 GLY A O 1
ATOM 649 N N . GLY A 1 81 ? -1.151 -17.582 1.025 1.00 56.88 81 GLY A N 1
ATOM 650 C CA . GLY A 1 81 ? -0.151 -17.880 2.038 1.00 56.88 81 GLY A CA 1
ATOM 651 C C . GLY A 1 81 ? -0.449 -17.068 3.288 1.00 56.88 81 GLY A C 1
ATOM 652 O O . GLY A 1 81 ? -0.685 -15.864 3.189 1.00 56.88 81 GLY A O 1
ATOM 653 N N . THR A 1 82 ? -0.404 -17.715 4.451 1.00 51.75 82 THR A N 1
ATOM 654 C CA . THR A 1 82 ? -0.351 -17.103 5.782 1.00 51.75 82 THR A CA 1
ATOM 655 C C . THR A 1 82 ? 0.759 -16.050 5.783 1.00 51.75 82 THR A C 1
ATOM 657 O O . THR A 1 82 ? 1.926 -16.338 6.032 1.00 51.75 82 THR A O 1
ATOM 660 N N . LEU A 1 83 ? 0.435 -14.824 5.375 1.00 54.22 83 LEU A N 1
ATOM 661 C CA . LEU A 1 83 ? 1.374 -13.718 5.356 1.00 54.22 83 LEU A CA 1
ATOM 662 C C . LEU A 1 83 ? 1.571 -13.382 6.821 1.00 54.22 83 LEU A C 1
ATOM 664 O O . LEU A 1 83 ? 0.737 -12.696 7.408 1.00 54.22 83 LEU A O 1
ATOM 668 N N . ASP A 1 84 ? 2.628 -13.935 7.415 1.00 52.81 84 ASP A N 1
ATOM 669 C CA . ASP A 1 84 ? 3.071 -13.599 8.757 1.00 52.81 84 ASP A CA 1
ATOM 670 C C . ASP A 1 84 ? 2.965 -12.081 8.911 1.00 52.81 84 ASP A C 1
ATOM 672 O O . ASP A 1 84 ? 3.753 -11.316 8.347 1.00 52.81 84 ASP A O 1
ATOM 676 N N . MET A 1 85 ? 1.968 -11.626 9.675 1.00 54.69 85 MET A N 1
ATOM 677 C CA . MET A 1 85 ? 1.689 -10.203 9.914 1.00 54.69 85 MET A CA 1
ATOM 678 C C . MET A 1 85 ? 2.879 -9.494 10.597 1.00 54.69 85 MET A C 1
ATOM 680 O O . MET A 1 85 ? 2.901 -8.275 10.743 1.00 54.69 85 MET A O 1
ATOM 684 N N . LYS A 1 86 ? 3.933 -10.250 10.939 1.00 52.81 86 LYS A N 1
ATOM 685 C CA . LYS A 1 86 ? 5.292 -9.802 11.259 1.00 52.81 86 LYS A CA 1
ATOM 686 C C . LYS A 1 86 ? 6.177 -9.603 10.019 1.00 52.81 86 LYS A C 1
ATOM 688 O O . LYS A 1 86 ? 7.386 -9.846 10.073 1.00 52.81 86 LYS A O 1
ATOM 693 N N . ALA A 1 87 ? 5.642 -9.089 8.913 1.00 56.41 87 ALA A N 1
ATOM 694 C CA . ALA A 1 87 ? 6.452 -8.604 7.799 1.00 56.41 87 ALA A CA 1
ATOM 695 C C . ALA A 1 87 ? 7.201 -7.320 8.216 1.00 56.41 87 ALA A C 1
ATOM 697 O O . ALA A 1 87 ? 6.866 -6.205 7.816 1.00 56.41 87 ALA A O 1
ATOM 698 N N . LYS A 1 88 ? 8.237 -7.484 9.054 1.00 62.91 88 LYS A N 1
ATOM 699 C CA . LYS A 1 88 ? 9.255 -6.482 9.390 1.00 62.91 88 LYS A CA 1
ATOM 700 C C . LYS A 1 88 ? 9.604 -5.755 8.102 1.00 62.91 88 LYS A C 1
ATOM 702 O O . LYS A 1 88 ? 10.032 -6.423 7.170 1.00 62.91 88 LYS A O 1
ATOM 707 N N . ARG A 1 89 ? 9.399 -4.434 8.042 1.00 67.75 89 ARG A N 1
ATOM 708 C CA . ARG A 1 89 ? 9.637 -3.568 6.872 1.00 67.75 89 ARG A CA 1
ATOM 709 C C . ARG A 1 89 ? 10.952 -3.943 6.174 1.00 67.75 89 ARG A C 1
ATOM 711 O O . ARG A 1 89 ? 12.016 -3.445 6.534 1.00 67.75 89 ARG A O 1
ATOM 718 N N . ARG A 1 90 ? 10.894 -4.848 5.192 1.00 67.94 90 ARG A N 1
ATOM 719 C CA . ARG A 1 90 ? 12.078 -5.289 4.453 1.00 67.94 90 ARG A CA 1
ATOM 720 C C . ARG A 1 90 ? 12.377 -4.216 3.418 1.00 67.94 90 ARG A C 1
ATOM 722 O O . ARG A 1 90 ? 11.490 -3.775 2.685 1.00 67.94 90 ARG A O 1
ATOM 729 N N . LYS A 1 91 ? 13.628 -3.759 3.375 1.00 77.12 91 LYS A N 1
ATOM 730 C CA . LYS A 1 91 ? 14.106 -2.898 2.291 1.00 77.12 91 LYS A CA 1
ATOM 731 C C . LYS A 1 91 ? 13.963 -3.689 0.990 1.00 77.12 91 LYS A C 1
ATOM 733 O O . LYS A 1 91 ? 14.455 -4.810 0.902 1.00 77.12 91 LYS A O 1
ATOM 738 N N . ARG A 1 92 ? 13.261 -3.125 0.004 1.00 75.81 92 ARG A N 1
ATOM 739 C CA . ARG A 1 92 ? 13.155 -3.734 -1.327 1.00 75.81 92 ARG A CA 1
ATOM 740 C C . ARG A 1 92 ? 14.556 -3.835 -1.926 1.00 75.81 92 ARG A C 1
ATOM 742 O O . ARG A 1 92 ? 15.264 -2.828 -1.956 1.00 75.81 92 ARG A O 1
ATOM 749 N N . GLN A 1 93 ? 14.934 -5.027 -2.376 1.00 78.44 93 GLN A N 1
ATOM 750 C CA . GLN A 1 93 ? 16.140 -5.199 -3.177 1.00 78.44 93 GLN A CA 1
ATOM 751 C C . GLN A 1 93 ? 15.915 -4.541 -4.540 1.00 78.44 93 GLN A C 1
ATOM 753 O O . GLN A 1 93 ? 14.819 -4.623 -5.099 1.00 78.44 93 GLN A O 1
ATOM 758 N N . GLY A 1 94 ? 16.922 -3.820 -5.030 1.00 79.50 94 GLY A N 1
ATOM 759 C CA . GLY A 1 94 ? 16.892 -3.275 -6.382 1.00 79.50 94 GLY A CA 1
ATOM 760 C C . GLY A 1 94 ? 17.011 -4.420 -7.381 1.00 79.50 94 GLY A C 1
ATOM 761 O O . GLY A 1 94 ? 17.901 -5.251 -7.245 1.00 79.50 94 GLY A O 1
ATOM 762 N N . VAL A 1 95 ? 16.108 -4.475 -8.355 1.00 84.12 95 VAL A N 1
ATOM 763 C CA . VAL A 1 95 ? 16.175 -5.439 -9.459 1.00 84.12 95 VAL A CA 1
ATOM 764 C C . VAL A 1 95 ? 16.925 -4.782 -10.618 1.00 84.12 95 VAL A C 1
ATOM 766 O O . VAL A 1 95 ? 16.701 -3.599 -10.884 1.00 84.12 95 VAL A O 1
ATOM 769 N N . SER A 1 96 ? 17.832 -5.515 -11.275 1.00 88.44 96 SER A N 1
ATOM 770 C CA . SER A 1 96 ? 18.631 -4.968 -12.382 1.00 88.44 96 SER A CA 1
ATOM 771 C C . SER A 1 96 ? 17.737 -4.623 -13.568 1.00 88.44 96 SER A C 1
ATOM 773 O O . SER A 1 96 ? 17.109 -5.509 -14.129 1.00 88.44 96 SER A O 1
ATOM 775 N N . THR A 1 97 ? 17.657 -3.359 -13.964 1.00 90.69 97 THR A N 1
ATOM 776 C CA . THR A 1 97 ? 16.847 -2.922 -15.116 1.00 90.69 97 THR A CA 1
ATOM 777 C C . THR A 1 97 ? 17.636 -2.839 -16.425 1.00 90.69 97 THR A C 1
ATOM 779 O O . THR A 1 97 ? 17.029 -2.612 -17.469 1.00 90.69 97 THR A O 1
ATOM 782 N N . HIS A 1 98 ? 18.962 -3.012 -16.374 1.00 93.19 98 HIS A N 1
ATOM 783 C CA . HIS A 1 98 ? 19.854 -2.861 -17.524 1.00 93.19 98 HIS A CA 1
ATOM 784 C C . HIS A 1 98 ? 20.745 -4.094 -17.698 1.00 93.19 98 HIS A C 1
ATOM 786 O O . HIS A 1 98 ? 21.245 -4.637 -16.709 1.00 93.19 98 HIS A O 1
ATOM 792 N N . GLU A 1 99 ? 20.966 -4.471 -18.951 1.00 92.69 99 GLU A N 1
ATOM 793 C CA . GLU A 1 99 ? 21.919 -5.488 -19.407 1.00 92.69 99 GLU A CA 1
ATOM 794 C C . GLU A 1 99 ? 22.706 -4.873 -20.572 1.00 92.69 99 GLU A C 1
ATOM 796 O O . GLU A 1 99 ? 22.136 -4.145 -21.375 1.00 92.69 99 GLU A O 1
ATOM 801 N N . ASP A 1 100 ? 24.031 -5.037 -20.603 1.00 91.06 100 ASP A N 1
ATOM 802 C CA . ASP A 1 100 ? 24.903 -4.527 -21.679 1.00 91.06 100 ASP A CA 1
ATOM 803 C C . ASP A 1 100 ? 24.707 -3.046 -22.076 1.00 91.06 100 ASP A C 1
ATOM 805 O O . ASP A 1 100 ? 24.875 -2.654 -23.225 1.00 91.06 100 ASP A O 1
ATOM 809 N N . LYS A 1 101 ? 24.425 -2.187 -21.081 1.00 91.88 101 LYS A N 1
ATOM 810 C CA . LYS A 1 101 ? 24.113 -0.742 -21.223 1.00 91.88 101 LYS A CA 1
ATOM 811 C C . LYS A 1 101 ? 22.770 -0.440 -21.896 1.00 91.88 101 LYS A C 1
ATOM 813 O O . LYS A 1 101 ? 22.424 0.733 -22.036 1.00 91.88 101 LYS A O 1
ATOM 818 N N . GLU A 1 102 ? 21.985 -1.459 -22.210 1.00 93.81 102 GLU A N 1
ATOM 819 C CA . GLU A 1 102 ? 20.625 -1.338 -22.711 1.00 93.81 102 GLU A CA 1
ATOM 820 C C . GLU A 1 102 ? 19.613 -1.589 -21.593 1.00 93.81 102 GLU A C 1
ATOM 822 O O . GLU A 1 102 ? 19.829 -2.363 -20.656 1.00 93.81 102 GLU A O 1
ATOM 827 N N . ARG A 1 103 ? 18.491 -0.871 -21.646 1.00 92.44 103 ARG A N 1
ATOM 828 C CA . ARG A 1 103 ? 17.400 -1.067 -20.694 1.00 92.44 103 ARG A CA 1
ATOM 829 C C . ARG A 1 103 ? 16.505 -2.185 -21.206 1.00 92.44 103 ARG A C 1
ATOM 831 O O . ARG A 1 103 ? 15.805 -2.000 -22.193 1.00 92.44 103 ARG A O 1
ATOM 838 N N . ILE A 1 104 ? 16.466 -3.285 -20.465 1.00 93.19 104 ILE A N 1
ATOM 839 C CA . ILE A 1 104 ? 15.647 -4.455 -20.802 1.00 93.19 104 ILE A CA 1
ATOM 840 C C . ILE A 1 104 ? 14.270 -4.454 -20.121 1.00 93.19 104 ILE A C 1
ATOM 842 O O . ILE A 1 104 ? 13.347 -5.093 -20.613 1.00 93.19 104 ILE A O 1
ATOM 846 N N . ARG A 1 105 ? 14.102 -3.734 -18.998 1.00 92.75 105 ARG A N 1
ATOM 847 C CA . ARG A 1 105 ? 12.820 -3.652 -18.265 1.00 92.75 105 ARG A CA 1
ATOM 848 C C . ARG A 1 105 ? 12.631 -2.336 -17.517 1.00 92.75 105 ARG A C 1
ATOM 850 O O . ARG A 1 105 ? 13.597 -1.715 -17.057 1.00 92.75 105 ARG A O 1
ATOM 857 N N . TYR A 1 106 ? 11.380 -1.916 -17.359 1.00 90.44 106 TYR A N 1
ATOM 858 C CA . TYR A 1 106 ? 11.002 -0.717 -16.609 1.00 90.44 106 TYR A CA 1
ATOM 859 C C . TYR A 1 106 ? 10.609 -1.048 -15.177 1.00 90.44 106 TYR A C 1
ATOM 861 O O . TYR A 1 106 ? 11.050 -0.351 -14.252 1.00 90.44 106 TYR A O 1
ATOM 869 N N . PHE A 1 107 ? 9.834 -2.116 -14.990 1.00 90.12 107 PHE A N 1
ATOM 870 C CA . PHE A 1 107 ? 9.418 -2.588 -13.680 1.00 90.12 107 PHE A CA 1
ATOM 871 C C . PHE A 1 107 ? 10.053 -3.942 -13.337 1.00 90.12 107 PHE A C 1
ATOM 873 O O . PHE A 1 107 ? 10.458 -4.703 -14.216 1.00 90.12 107 PHE A O 1
ATOM 880 N N . PRO A 1 108 ? 10.196 -4.256 -12.036 1.00 88.19 108 PRO A N 1
ATOM 881 C CA . PRO A 1 108 ? 10.756 -5.533 -11.598 1.00 88.19 108 PRO A CA 1
ATOM 882 C C . PRO A 1 108 ? 9.985 -6.769 -12.083 1.00 88.19 108 PRO A C 1
ATOM 884 O O . PRO A 1 108 ? 10.560 -7.852 -12.128 1.00 88.19 108 PRO A O 1
ATOM 887 N N . ASP A 1 109 ? 8.699 -6.613 -12.384 1.00 88.56 109 ASP A N 1
ATOM 888 C CA . ASP A 1 109 ? 7.718 -7.662 -12.651 1.00 88.56 109 ASP A CA 1
ATOM 889 C C . ASP A 1 109 ? 7.169 -7.661 -14.088 1.00 88.56 109 ASP A C 1
ATOM 891 O O . ASP A 1 109 ? 6.208 -8.378 -14.358 1.00 88.56 109 ASP A O 1
ATOM 895 N N . ASP A 1 110 ? 7.806 -6.938 -15.020 1.00 89.62 110 ASP A N 1
ATOM 896 C CA . ASP A 1 110 ? 7.367 -6.821 -16.427 1.00 89.62 110 ASP A CA 1
ATOM 897 C C . ASP A 1 110 ? 7.147 -8.183 -17.122 1.00 89.62 110 ASP A C 1
ATOM 899 O O . ASP A 1 110 ? 6.277 -8.310 -17.977 1.00 89.62 110 ASP A O 1
ATOM 903 N N . HIS A 1 111 ? 7.888 -9.227 -16.734 1.00 89.88 111 HIS A N 1
ATOM 904 C CA . HIS A 1 111 ? 7.780 -10.571 -17.323 1.00 89.88 111 HIS A CA 1
ATOM 905 C C . HIS A 1 111 ? 6.877 -11.536 -16.542 1.00 89.88 111 HIS A C 1
ATOM 907 O O . HIS A 1 111 ? 6.764 -12.703 -16.910 1.00 89.88 111 HIS A O 1
ATOM 913 N N . HIS A 1 112 ? 6.262 -11.096 -15.444 1.00 90.69 112 HIS A N 1
ATOM 914 C CA . HIS A 1 112 ? 5.467 -11.979 -14.584 1.00 90.69 112 HIS A CA 1
ATOM 915 C C . HIS A 1 112 ? 3.980 -12.009 -14.950 1.00 90.69 112 HIS A C 1
ATOM 917 O O . HIS A 1 112 ? 3.252 -12.864 -14.449 1.00 90.69 112 HIS A O 1
ATOM 923 N N . LEU A 1 113 ? 3.512 -11.079 -15.786 1.00 91.31 113 LEU A N 1
ATOM 924 C CA . LEU A 1 113 ? 2.097 -10.931 -16.116 1.00 91.31 113 LEU A CA 1
ATOM 925 C C . LEU A 1 113 ? 1.801 -11.463 -17.516 1.00 91.31 113 LEU A C 1
ATOM 927 O O . LEU A 1 113 ? 2.440 -11.076 -18.493 1.00 91.31 113 LEU A O 1
ATOM 931 N N . SER A 1 114 ? 0.790 -12.325 -17.622 1.00 95.06 114 SER A N 1
ATOM 932 C CA . SER A 1 114 ? 0.269 -12.754 -18.921 1.00 95.06 114 SER A CA 1
ATOM 933 C C . SER A 1 114 ? -0.682 -11.704 -19.511 1.00 95.06 114 SER A C 1
ATOM 935 O O . SER A 1 114 ? -1.246 -10.881 -18.788 1.00 95.06 114 SER A O 1
ATOM 937 N N . LEU A 1 115 ? -0.958 -11.774 -20.822 1.00 94.19 115 LEU A N 1
ATOM 938 C CA . LEU A 1 115 ? -1.948 -10.901 -21.480 1.00 94.19 115 LEU A CA 1
ATOM 939 C C . LEU A 1 115 ? -3.321 -10.929 -20.789 1.00 94.19 115 LEU A C 1
ATOM 941 O O . LEU A 1 115 ? -3.989 -9.902 -20.676 1.00 94.19 115 LEU A O 1
ATOM 945 N N . LYS A 1 116 ? -3.745 -12.097 -20.295 1.00 95.19 116 LYS A N 1
ATOM 946 C CA . LYS A 1 116 ? -5.018 -12.235 -19.574 1.00 95.19 116 LYS A CA 1
ATOM 947 C C . LYS A 1 116 ? -4.996 -11.468 -18.255 1.00 95.19 116 LYS A C 1
ATOM 949 O O . LYS A 1 116 ? -6.009 -10.879 -17.887 1.00 95.19 116 LYS A O 1
ATOM 954 N N . ASP A 1 117 ? -3.864 -11.468 -17.562 1.00 92.88 117 ASP A N 1
ATOM 955 C CA . ASP A 1 117 ? -3.713 -10.765 -16.288 1.00 92.88 117 ASP A CA 1
ATOM 956 C C . ASP A 1 117 ? -3.678 -9.256 -16.499 1.00 92.88 117 ASP A C 1
ATOM 958 O O . ASP A 1 117 ? -4.315 -8.531 -15.744 1.00 92.88 117 ASP A O 1
ATOM 962 N N . LEU A 1 118 ? -3.047 -8.786 -17.579 1.00 91.56 118 LEU A N 1
ATOM 963 C CA . LEU A 1 118 ? -3.084 -7.374 -17.965 1.00 91.56 118 LEU A CA 1
ATOM 964 C C . LEU A 1 118 ? -4.517 -6.896 -18.226 1.00 91.56 118 LEU A C 1
ATOM 966 O O . LEU A 1 118 ? -4.940 -5.894 -17.657 1.00 91.56 118 LEU A O 1
ATOM 970 N N . VAL A 1 119 ? -5.302 -7.647 -19.007 1.00 93.81 119 VAL A N 1
ATOM 971 C CA . VAL A 1 119 ? -6.709 -7.302 -19.283 1.00 93.81 119 VAL A CA 1
ATOM 972 C C . VAL A 1 119 ? -7.552 -7.296 -18.006 1.00 93.81 119 VAL A C 1
ATOM 974 O O . VAL A 1 119 ? -8.422 -6.441 -17.840 1.00 93.81 119 VAL A O 1
ATOM 977 N N . LYS A 1 120 ? -7.321 -8.245 -17.093 1.00 90.50 120 LYS A N 1
ATOM 978 C CA . LYS A 1 120 ? -8.006 -8.264 -15.794 1.00 90.50 120 LYS A CA 1
ATOM 979 C C . LYS A 1 120 ? -7.615 -7.053 -14.951 1.00 90.50 120 LYS A C 1
ATOM 981 O O . LYS A 1 120 ? -8.498 -6.394 -14.413 1.00 90.50 120 LYS A O 1
ATOM 986 N N . ASN A 1 121 ? -6.323 -6.758 -14.850 1.00 89.62 121 ASN A N 1
ATOM 987 C CA . ASN A 1 121 ? -5.808 -5.649 -14.054 1.00 89.62 121 ASN A CA 1
ATOM 988 C C . ASN A 1 121 ? -6.318 -4.305 -14.564 1.00 89.62 121 ASN A C 1
ATOM 990 O O . ASN A 1 121 ? -6.710 -3.485 -13.746 1.00 89.62 121 ASN A O 1
ATOM 994 N N . GLU A 1 122 ? -6.395 -4.115 -15.881 1.00 89.06 122 GLU A N 1
ATOM 995 C CA . GLU A 1 122 ? -6.971 -2.908 -16.476 1.00 89.06 122 GLU A CA 1
ATOM 996 C C . GLU A 1 122 ? -8.452 -2.760 -16.106 1.00 89.06 122 GLU A C 1
ATOM 998 O O . GLU A 1 122 ? -8.882 -1.724 -15.611 1.00 89.06 122 GLU A O 1
ATOM 1003 N N . LYS A 1 123 ? -9.235 -3.840 -16.229 1.00 88.81 123 LYS A N 1
ATOM 1004 C CA . LYS A 1 123 ? -10.663 -3.833 -15.863 1.00 88.81 123 LYS A CA 1
ATOM 1005 C C . LYS A 1 123 ? -10.920 -3.616 -14.369 1.00 88.81 123 LYS A C 1
ATOM 1007 O O . LYS A 1 123 ? -11.997 -3.154 -14.007 1.00 88.81 123 LYS A O 1
ATOM 1012 N N . MET A 1 124 ? -9.982 -4.007 -13.508 1.00 85.06 124 MET A N 1
ATOM 1013 C CA . MET A 1 124 ? -10.076 -3.850 -12.049 1.00 85.06 124 MET A CA 1
ATOM 1014 C C . MET A 1 124 ? -9.345 -2.597 -11.529 1.00 85.06 124 MET A C 1
ATOM 1016 O O . MET A 1 124 ? -9.421 -2.291 -10.327 1.00 85.06 124 MET A O 1
ATOM 1020 N N . GLY A 1 125 ? -8.610 -1.909 -12.407 1.00 82.19 125 GLY A N 1
ATOM 1021 C CA . GLY A 1 125 ? -7.733 -0.788 -12.099 1.00 82.19 125 GLY A CA 1
ATOM 1022 C C . GLY A 1 125 ? -8.500 0.426 -11.583 1.00 82.19 125 GLY A C 1
ATOM 1023 O O . GLY A 1 125 ? -9.686 0.595 -11.855 1.00 82.19 125 GLY A O 1
ATOM 1024 N N . ARG A 1 126 ? -7.829 1.249 -10.771 1.00 80.75 126 ARG A N 1
ATOM 1025 C CA . ARG A 1 126 ? -8.367 2.517 -10.253 1.00 80.75 126 ARG A CA 1
ATOM 1026 C C . ARG A 1 126 ? -7.321 3.610 -10.279 1.00 80.75 126 ARG A C 1
ATOM 1028 O O . ARG A 1 126 ? -6.130 3.326 -10.138 1.00 80.75 126 ARG A O 1
ATOM 1035 N N . AS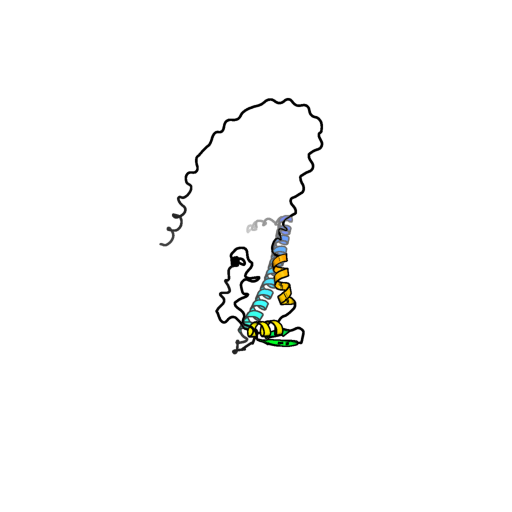P A 1 127 ? -7.786 4.849 -10.266 1.00 77.56 127 ASP A N 1
ATOM 1036 C CA . ASP A 1 127 ? -6.952 6.048 -10.143 1.00 77.56 127 ASP A CA 1
ATOM 1037 C C . ASP A 1 127 ? -6.085 6.021 -8.872 1.00 77.56 127 ASP A C 1
ATOM 1039 O O . ASP A 1 127 ? -4.924 6.437 -8.857 1.00 77.56 127 ASP A O 1
ATOM 1043 N N . ILE A 1 128 ? -6.603 5.419 -7.796 1.00 80.88 128 ILE A N 1
ATOM 1044 C CA . ILE A 1 128 ? -5.858 5.196 -6.547 1.00 80.88 128 ILE A CA 1
ATOM 1045 C C . ILE A 1 128 ? -4.624 4.305 -6.768 1.00 80.88 128 ILE A C 1
ATOM 1047 O O . ILE A 1 128 ? -3.569 4.556 -6.176 1.00 80.88 128 ILE A O 1
ATOM 1051 N N . ASP A 1 129 ? -4.728 3.277 -7.615 1.00 80.44 129 ASP A N 1
ATOM 1052 C CA . ASP A 1 129 ? -3.606 2.377 -7.897 1.00 80.44 129 ASP A CA 1
ATOM 1053 C C . ASP A 1 129 ? -2.521 3.092 -8.718 1.00 80.44 129 ASP A C 1
ATOM 1055 O O . ASP A 1 129 ? -1.331 2.872 -8.471 1.00 80.44 129 ASP A O 1
ATOM 1059 N N . GLN A 1 130 ? -2.910 4.021 -9.601 1.00 78.50 130 GLN A N 1
ATOM 1060 C CA . GLN A 1 130 ? -1.976 4.889 -10.330 1.00 78.50 130 GLN A CA 1
ATOM 1061 C C . GLN A 1 130 ? -1.216 5.825 -9.372 1.00 78.50 130 GLN A C 1
ATOM 1063 O O . GLN A 1 130 ? 0.009 5.970 -9.456 1.00 78.50 130 GLN A O 1
ATOM 1068 N N . ASN A 1 131 ? -1.909 6.389 -8.378 1.00 87.44 131 ASN A N 1
ATOM 1069 C CA . ASN A 1 131 ? -1.316 7.299 -7.393 1.00 87.44 131 ASN A CA 1
ATOM 1070 C C . ASN A 1 131 ? -0.317 6.611 -6.431 1.00 87.44 131 ASN A C 1
ATOM 1072 O O . ASN A 1 131 ? 0.508 7.259 -5.778 1.00 87.44 131 ASN A O 1
ATOM 1076 N N . ARG A 1 132 ? -0.322 5.276 -6.343 1.00 88.19 132 ARG A N 1
ATOM 1077 C CA . ARG A 1 132 ? 0.531 4.524 -5.406 1.00 88.19 132 ARG A CA 1
ATOM 1078 C C . ARG A 1 132 ? 2.027 4.805 -5.587 1.00 88.19 132 ARG A C 1
ATOM 1080 O O . ARG A 1 132 ? 2.761 4.908 -4.597 1.00 88.19 132 ARG A O 1
ATOM 1087 N N . LEU A 1 133 ? 2.506 4.897 -6.830 1.00 83.62 133 LEU A N 1
ATOM 1088 C CA . LEU A 1 133 ? 3.922 5.168 -7.103 1.00 83.62 133 LEU A CA 1
ATOM 1089 C C . LEU A 1 133 ? 4.289 6.604 -6.728 1.00 83.62 133 LEU A C 1
ATOM 1091 O O . LEU A 1 133 ? 5.342 6.817 -6.121 1.00 83.62 133 LEU A O 1
ATOM 1095 N N . PHE A 1 134 ? 3.410 7.554 -7.044 1.00 86.12 134 PHE A N 1
ATOM 1096 C CA . PHE A 1 134 ? 3.591 8.961 -6.711 1.00 86.12 134 PHE A CA 1
ATOM 1097 C C . PHE A 1 134 ? 3.707 9.158 -5.197 1.00 86.12 134 PHE A C 1
ATOM 1099 O O . PHE A 1 134 ? 4.715 9.685 -4.725 1.00 86.12 134 PHE A O 1
ATOM 1106 N N . MET A 1 135 ? 2.771 8.604 -4.421 1.00 89.44 135 MET A N 1
ATOM 1107 C CA . MET A 1 135 ? 2.819 8.643 -2.953 1.00 89.44 135 MET A CA 1
ATOM 1108 C C . MET A 1 135 ? 4.110 8.032 -2.392 1.00 89.44 135 MET A C 1
ATOM 1110 O O . MET A 1 135 ? 4.730 8.569 -1.469 1.00 89.44 135 MET A O 1
ATOM 1114 N N . ARG A 1 136 ? 4.583 6.926 -2.985 1.00 86.44 136 ARG A N 1
ATOM 1115 C CA . ARG A 1 136 ? 5.862 6.316 -2.599 1.00 86.44 136 ARG A CA 1
ATOM 1116 C C . ARG A 1 136 ? 7.044 7.242 -2.888 1.00 86.44 136 ARG A C 1
ATOM 1118 O O . ARG A 1 136 ? 7.949 7.320 -2.057 1.00 86.44 136 ARG A O 1
ATOM 1125 N N . MET A 1 137 ? 7.062 7.916 -4.036 1.00 84.75 137 MET A N 1
ATOM 1126 C CA . MET A 1 137 ? 8.127 8.860 -4.386 1.00 84.75 137 MET A CA 1
ATOM 1127 C C . MET A 1 137 ? 8.102 10.107 -3.505 1.00 84.75 137 MET A C 1
ATOM 1129 O O . MET A 1 137 ? 9.164 10.499 -3.040 1.00 84.75 137 MET A O 1
ATOM 1133 N N . ALA A 1 138 ? 6.924 10.651 -3.192 1.00 86.50 138 ALA A N 1
ATOM 1134 C CA . ALA A 1 138 ? 6.770 11.779 -2.274 1.00 86.50 138 ALA A CA 1
ATOM 1135 C C . ALA A 1 138 ? 7.250 11.443 -0.848 1.00 86.50 138 ALA A C 1
ATOM 1137 O O . ALA A 1 138 ? 7.857 12.273 -0.177 1.00 86.50 138 ALA A O 1
ATOM 1138 N N . SER A 1 139 ? 7.035 10.201 -0.393 1.00 82.81 139 SER A N 1
ATOM 1139 C CA . SER A 1 139 ? 7.521 9.735 0.917 1.00 82.81 139 SER A CA 1
ATOM 1140 C C . SER A 1 139 ? 9.035 9.488 0.964 1.00 82.81 139 SER A C 1
ATOM 1142 O O . SER A 1 139 ? 9.656 9.530 2.031 1.00 82.81 139 SER A O 1
ATOM 1144 N N . LYS A 1 140 ? 9.649 9.189 -0.188 1.00 78.50 140 LYS A N 1
ATOM 1145 C CA . LYS A 1 140 ? 11.099 9.069 -0.305 1.00 78.50 140 LYS A CA 1
ATOM 1146 C C . LYS A 1 140 ? 11.636 10.493 -0.294 1.00 78.50 140 LYS A C 1
ATOM 1148 O O . LYS A 1 140 ? 11.170 11.316 -1.065 1.00 78.50 140 LYS A O 1
ATOM 1153 N N . ARG A 1 141 ? 12.635 10.791 0.543 1.00 69.38 141 ARG A N 1
ATOM 1154 C CA . ARG A 1 141 ? 13.392 12.044 0.423 1.00 69.38 141 ARG A CA 1
ATOM 1155 C C . ARG A 1 141 ? 13.970 12.072 -0.985 1.00 69.38 141 ARG A C 1
ATOM 1157 O O . ARG A 1 141 ? 14.959 11.389 -1.258 1.00 69.38 141 ARG A O 1
ATOM 1164 N N . ALA A 1 142 ? 13.284 12.759 -1.887 1.00 56.34 142 ALA A N 1
ATOM 1165 C CA . ALA A 1 142 ? 13.735 12.986 -3.233 1.00 56.34 142 ALA A CA 1
ATOM 1166 C C . ALA A 1 142 ? 14.918 13.932 -3.087 1.00 56.34 142 ALA A C 1
ATOM 1168 O O . ALA A 1 142 ? 14.778 15.149 -3.082 1.00 56.34 142 ALA A O 1
ATOM 1169 N N . THR A 1 143 ? 16.107 13.362 -2.917 1.00 53.47 143 THR A N 1
ATOM 1170 C CA . THR A 1 143 ? 17.299 13.992 -3.453 1.00 53.47 143 THR A CA 1
ATOM 1171 C C . THR A 1 143 ? 17.039 14.097 -4.945 1.00 53.47 143 THR A C 1
ATOM 1173 O O . THR A 1 143 ? 17.357 13.189 -5.712 1.00 53.47 143 THR A O 1
ATOM 1176 N N . LEU A 1 144 ? 16.402 15.198 -5.346 1.00 54.66 144 LEU A N 1
ATOM 1177 C CA . LEU A 1 144 ? 16.745 15.831 -6.602 1.00 54.66 144 LEU A CA 1
ATOM 1178 C C . LEU A 1 144 ? 18.278 15.770 -6.673 1.00 54.66 144 LEU A C 1
ATOM 1180 O O . LEU A 1 144 ? 18.925 16.060 -5.655 1.00 54.66 144 LEU A O 1
ATOM 1184 N N . PRO A 1 145 ? 18.890 15.369 -7.797 1.00 54.88 145 PRO A N 1
ATOM 1185 C CA . PRO A 1 145 ? 20.229 15.845 -8.064 1.00 54.88 145 PRO A CA 1
ATOM 1186 C C . PRO A 1 145 ? 20.084 17.363 -8.061 1.00 54.88 145 PRO A C 1
ATOM 1188 O O . PRO A 1 145 ? 19.638 17.966 -9.033 1.00 54.88 145 PRO A O 1
ATOM 1191 N N . MET A 1 146 ? 20.320 17.961 -6.892 1.00 40.34 146 MET A N 1
ATOM 1192 C CA . MET A 1 146 ? 20.534 19.379 -6.752 1.00 40.34 146 MET A CA 1
ATOM 1193 C C . MET A 1 146 ? 21.550 19.659 -7.841 1.00 40.34 146 MET A C 1
ATOM 1195 O O . MET A 1 146 ? 22.627 19.052 -7.840 1.00 40.34 146 MET A O 1
ATOM 1199 N N . TRP A 1 147 ? 21.162 20.480 -8.819 1.00 46.06 147 TRP A N 1
ATOM 1200 C CA . TRP A 1 147 ? 22.132 21.172 -9.649 1.00 46.06 147 TRP A CA 1
ATOM 1201 C 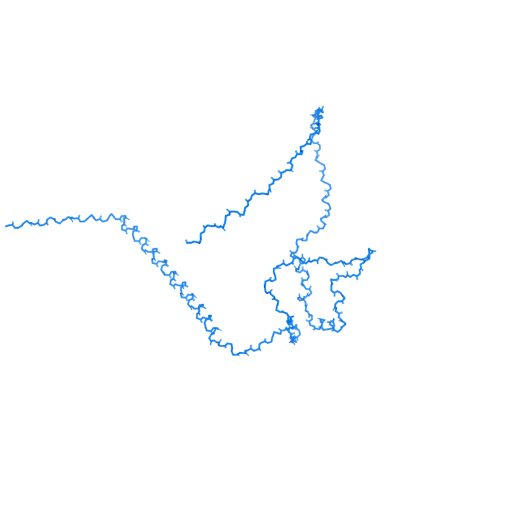C . TRP A 1 147 ? 23.320 21.501 -8.752 1.00 46.06 147 TRP A C 1
ATOM 1203 O O . TRP A 1 147 ? 23.068 21.972 -7.633 1.00 46.06 147 TRP A O 1
ATOM 1213 N N . PRO A 1 148 ? 24.562 21.166 -9.157 1.00 63.25 148 PRO A N 1
ATOM 1214 C CA . PRO A 1 148 ? 25.713 21.411 -8.303 1.00 63.25 148 PRO A CA 1
ATOM 1215 C C . PRO A 1 148 ? 25.560 22.836 -7.777 1.00 63.25 148 PRO A C 1
ATOM 1217 O O . PRO A 1 148 ? 25.306 23.722 -8.601 1.00 63.25 148 PRO A O 1
ATOM 1220 N N . PRO A 1 149 ? 25.558 23.056 -6.443 1.00 60.16 149 PRO A N 1
ATOM 1221 C CA . PRO A 1 149 ? 25.436 24.406 -5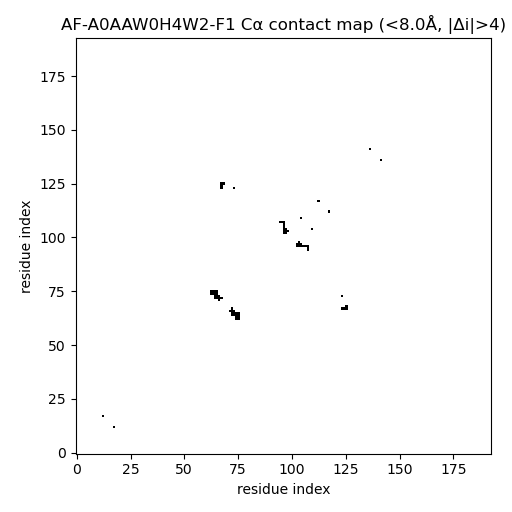.924 1.00 60.16 149 PRO A CA 1
ATOM 1222 C C . PRO A 1 149 ? 26.484 25.213 -6.673 1.00 60.16 149 PRO A C 1
ATOM 1224 O O . PRO A 1 149 ? 27.657 24.825 -6.676 1.00 60.16 149 PRO A O 1
ATOM 1227 N N . GLY A 1 150 ? 26.024 26.224 -7.419 1.00 61.81 150 GLY A N 1
ATOM 1228 C CA . GLY A 1 150 ? 26.892 27.011 -8.283 1.00 61.81 150 GLY A CA 1
ATOM 1229 C C . GLY A 1 150 ? 28.127 27.437 -7.492 1.00 61.81 150 GLY A C 1
ATOM 1230 O O . GLY A 1 150 ? 28.028 27.587 -6.265 1.00 61.81 150 GLY A O 1
ATOM 1231 N N . PRO A 1 151 ? 29.297 27.564 -8.143 1.00 64.88 151 PRO A N 1
ATOM 1232 C CA . PRO A 1 151 ? 30.525 27.910 -7.443 1.00 64.88 151 PRO A CA 1
ATOM 1233 C C . PRO A 1 151 ? 30.240 29.108 -6.541 1.00 64.88 151 PRO A C 1
ATOM 1235 O O . PRO A 1 151 ? 29.748 30.135 -7.011 1.00 64.88 151 PRO A O 1
ATOM 1238 N N . LYS A 1 152 ? 30.463 28.934 -5.231 1.00 60.41 152 LYS A N 1
ATOM 1239 C CA . LYS A 1 152 ? 30.296 30.012 -4.255 1.00 60.41 152 LYS A CA 1
ATOM 1240 C C . LYS A 1 152 ? 31.083 31.196 -4.798 1.00 60.41 152 LYS A C 1
ATOM 1242 O O . LYS A 1 152 ? 32.283 31.053 -5.038 1.00 60.41 152 LYS A O 1
ATOM 1247 N N . SER A 1 153 ? 30.401 32.315 -5.040 1.00 61.47 153 SER A N 1
ATOM 1248 C CA . SER A 1 153 ? 31.049 33.553 -5.460 1.00 61.47 153 SER A CA 1
ATOM 1249 C C . SER A 1 153 ? 32.250 33.790 -4.542 1.00 61.47 153 SER A C 1
ATOM 1251 O O . SER A 1 153 ? 32.082 33.682 -3.319 1.00 61.47 153 SER A O 1
ATOM 1253 N N . PRO A 1 154 ? 33.454 34.028 -5.090 1.00 61.84 154 PRO A N 1
ATOM 1254 C CA . PRO A 1 154 ? 34.628 34.225 -4.260 1.00 61.84 154 PRO A CA 1
ATOM 1255 C C . PRO A 1 154 ? 34.353 35.373 -3.282 1.00 61.84 154 PRO A C 1
ATOM 1257 O O . PRO A 1 154 ? 33.698 36.348 -3.664 1.00 61.84 154 PRO A O 1
ATOM 1260 N N . PRO A 1 155 ? 34.793 35.262 -2.017 1.00 58.81 155 PRO A N 1
ATOM 1261 C CA . PRO A 1 155 ? 34.642 36.356 -1.072 1.00 58.81 155 PRO A CA 1
ATOM 1262 C C . PRO A 1 155 ? 35.314 37.601 -1.656 1.00 58.81 155 PRO A C 1
ATOM 1264 O O . PRO A 1 155 ? 36.456 37.531 -2.116 1.00 58.81 155 PRO A O 1
ATOM 1267 N N . SER A 1 156 ? 34.584 38.719 -1.667 1.00 59.66 156 SER A N 1
ATOM 1268 C CA . SER A 1 156 ? 35.089 40.015 -2.117 1.00 59.66 156 SER A CA 1
ATOM 1269 C C . SER A 1 156 ? 36.447 40.296 -1.468 1.00 59.66 156 SER A C 1
ATOM 1271 O O . SER A 1 156 ? 36.580 40.100 -0.253 1.00 59.66 156 SER A O 1
ATOM 1273 N N . PRO A 1 157 ? 37.465 40.735 -2.230 1.00 54.66 157 PRO A N 1
ATOM 1274 C CA . PRO A 1 157 ? 38.794 40.941 -1.689 1.00 54.66 157 PRO A CA 1
ATOM 1275 C C . PRO A 1 157 ? 38.783 42.202 -0.824 1.00 54.66 157 PRO A C 1
ATOM 1277 O O . PRO A 1 157 ? 39.080 43.302 -1.284 1.00 54.66 157 PRO A O 1
ATOM 1280 N N . HIS A 1 158 ? 38.456 42.049 0.456 1.00 49.47 158 HIS A N 1
ATOM 1281 C CA . HIS A 1 158 ? 38.904 43.006 1.451 1.00 49.47 158 HIS A CA 1
ATOM 1282 C C . HIS A 1 158 ? 40.413 42.824 1.593 1.00 49.47 158 HIS A C 1
ATOM 1284 O O . HIS A 1 158 ? 40.909 41.840 2.144 1.00 49.47 158 HIS A O 1
ATOM 1290 N N . PHE A 1 159 ? 41.120 43.778 0.996 1.00 50.97 159 PHE A N 1
ATOM 1291 C CA . PHE A 1 159 ? 42.561 43.948 1.031 1.00 50.97 159 PHE A CA 1
ATOM 1292 C C . PHE A 1 159 ? 43.069 43.813 2.473 1.00 50.97 159 PHE A C 1
ATOM 1294 O O . PHE A 1 159 ? 42.889 44.701 3.302 1.00 50.97 159 PHE A O 1
ATOM 1301 N N . THR A 1 160 ? 43.718 42.694 2.779 1.00 52.06 160 THR A N 1
ATOM 1302 C CA . THR A 1 160 ? 44.596 42.587 3.941 1.00 52.06 160 THR A CA 1
ATOM 1303 C C . THR A 1 160 ? 45.929 42.054 3.444 1.00 52.06 160 THR A C 1
ATOM 1305 O O . THR A 1 160 ? 46.089 40.880 3.120 1.00 52.06 160 THR A O 1
ATOM 1308 N N . HIS A 1 161 ? 46.905 42.953 3.337 1.00 45.84 161 HIS A N 1
ATOM 1309 C CA . HIS A 1 161 ? 48.302 42.557 3.275 1.00 45.84 161 HIS A CA 1
ATOM 1310 C C . HIS A 1 161 ? 48.625 41.828 4.579 1.00 45.84 161 HIS A C 1
ATOM 1312 O O . HIS A 1 161 ? 48.666 42.442 5.647 1.00 45.84 161 HIS A O 1
ATOM 1318 N N . ARG A 1 162 ? 48.879 40.521 4.515 1.00 39.44 162 ARG A N 1
ATOM 1319 C CA . ARG A 1 162 ? 49.625 39.850 5.576 1.00 39.44 162 ARG A CA 1
ATOM 1320 C C . ARG A 1 162 ? 50.561 38.813 4.981 1.00 39.44 162 ARG A C 1
ATOM 1322 O O . ARG A 1 162 ? 50.158 37.916 4.248 1.00 39.44 162 ARG A O 1
ATOM 1329 N N . LEU A 1 163 ? 51.831 39.044 5.281 1.00 46.47 163 LEU A N 1
ATOM 1330 C CA . LEU A 1 163 ? 53.006 38.348 4.801 1.00 46.47 163 LEU A CA 1
ATOM 1331 C C . LEU A 1 163 ? 52.919 36.828 4.951 1.00 46.47 163 LEU A C 1
ATOM 1333 O O . LEU A 1 163 ? 52.508 36.277 5.970 1.00 46.47 163 LEU A O 1
ATOM 1337 N N . ARG A 1 164 ? 53.379 36.200 3.874 1.00 41.06 164 ARG A N 1
ATOM 1338 C CA . ARG A 1 164 ? 53.762 34.807 3.707 1.00 41.06 164 ARG A CA 1
ATOM 1339 C C . ARG A 1 164 ? 54.922 34.479 4.646 1.00 41.06 164 ARG A C 1
ATOM 1341 O O . ARG A 1 164 ? 56.027 34.945 4.405 1.00 41.06 164 ARG A O 1
ATOM 1348 N N . GLU A 1 165 ? 54.705 33.589 5.606 1.00 47.25 165 GLU A N 1
ATOM 1349 C CA . GLU A 1 165 ? 55.786 32.794 6.193 1.00 47.25 165 GLU A CA 1
ATOM 1350 C C . GLU A 1 165 ? 55.385 31.322 6.217 1.00 47.25 165 GLU A C 1
ATOM 1352 O O . GLU A 1 165 ? 54.332 30.926 6.720 1.00 47.25 165 GLU A O 1
ATOM 1357 N N . GLY A 1 166 ? 56.218 30.515 5.565 1.00 47.72 166 GLY A N 1
ATOM 1358 C CA . GLY A 1 166 ? 56.029 29.085 5.431 1.00 47.72 166 GLY A CA 1
ATOM 1359 C C . GLY A 1 166 ? 56.357 28.351 6.723 1.00 47.72 166 GLY A C 1
ATOM 1360 O O . GLY A 1 166 ? 57.319 28.662 7.420 1.00 47.72 166 GLY A O 1
ATOM 1361 N N . ARG A 1 167 ? 55.600 27.292 6.996 1.00 44.41 167 ARG A N 1
ATOM 1362 C CA . ARG A 1 167 ? 56.055 26.223 7.881 1.00 44.41 167 ARG A CA 1
ATOM 1363 C C . ARG A 1 167 ? 55.617 24.887 7.310 1.00 44.41 167 ARG A C 1
ATOM 1365 O O . ARG A 1 167 ? 54.452 24.506 7.388 1.00 44.41 167 ARG A O 1
ATOM 1372 N N . ALA A 1 168 ? 56.585 24.204 6.707 1.00 50.44 168 ALA A N 1
ATOM 1373 C CA . ALA A 1 168 ? 56.492 22.800 6.357 1.00 50.44 168 ALA A CA 1
ATOM 1374 C C . ALA A 1 168 ? 56.110 21.993 7.606 1.00 50.44 168 ALA A C 1
ATOM 1376 O O . ALA A 1 168 ? 56.742 22.127 8.654 1.00 50.44 168 ALA A O 1
ATOM 1377 N N . ARG A 1 169 ? 55.073 21.160 7.500 1.00 51.09 169 ARG A N 1
ATOM 1378 C CA . ARG A 1 169 ? 54.793 20.115 8.486 1.00 51.09 169 ARG A CA 1
ATOM 1379 C C . ARG A 1 169 ? 54.915 18.771 7.793 1.00 51.09 169 ARG A C 1
ATOM 1381 O O . ARG A 1 169 ? 54.154 18.434 6.889 1.00 51.09 169 ARG A O 1
ATOM 1388 N N . THR A 1 170 ? 55.951 18.063 8.208 1.00 54.41 170 THR A N 1
ATOM 1389 C CA . THR A 1 170 ? 56.240 16.676 7.892 1.00 54.41 170 THR A CA 1
ATOM 1390 C C . THR A 1 170 ? 55.118 15.771 8.399 1.00 54.41 170 THR A C 1
ATOM 1392 O O . THR A 1 170 ? 54.462 16.038 9.406 1.00 54.41 170 THR A O 1
ATOM 1395 N N . ARG A 1 171 ? 54.878 14.703 7.638 1.00 47.09 171 ARG A N 1
ATOM 1396 C CA . ARG A 1 171 ? 53.919 13.640 7.935 1.00 47.09 171 ARG A CA 1
ATOM 1397 C C . ARG A 1 171 ? 54.434 12.813 9.114 1.00 47.09 171 ARG A C 1
ATOM 1399 O O . ARG A 1 171 ? 55.577 12.372 9.080 1.00 47.09 171 ARG A O 1
ATOM 1406 N N . ALA A 1 172 ? 53.573 12.531 10.084 1.00 44.91 172 ALA A N 1
ATOM 1407 C CA . ALA A 1 172 ? 53.754 11.415 11.002 1.00 44.91 172 ALA A CA 1
ATOM 1408 C C . ALA A 1 172 ? 52.468 10.587 10.981 1.00 44.91 172 ALA A C 1
ATOM 1410 O O . ALA A 1 172 ? 51.397 11.057 11.359 1.00 44.91 172 ALA A O 1
ATOM 1411 N N . ALA A 1 173 ? 52.587 9.377 10.442 1.00 48.31 173 ALA A N 1
ATOM 1412 C CA . ALA A 1 173 ? 51.573 8.348 10.520 1.00 48.31 173 ALA A CA 1
ATOM 1413 C C . ALA A 1 173 ? 51.560 7.793 11.947 1.00 48.31 173 ALA A C 1
ATOM 1415 O O . ALA A 1 173 ? 52.594 7.359 12.448 1.00 48.31 173 ALA A O 1
ATOM 1416 N N . THR A 1 174 ? 50.395 7.776 12.585 1.00 56.34 174 THR A N 1
ATOM 1417 C CA . THR A 1 174 ? 50.154 6.973 13.782 1.00 56.34 174 THR A CA 1
ATOM 1418 C C . THR A 1 174 ? 49.174 5.865 13.427 1.00 56.34 174 THR A C 1
ATOM 1420 O O . THR A 1 174 ? 47.960 6.036 13.353 1.00 56.34 174 THR A O 1
ATOM 1423 N N . SER A 1 175 ? 49.751 4.697 13.166 1.00 47.62 175 SER A N 1
ATOM 1424 C CA . SER A 1 175 ? 49.116 3.407 13.394 1.00 47.62 175 SER A CA 1
ATOM 1425 C C . SER A 1 175 ? 48.767 3.277 14.876 1.00 47.62 175 SER A C 1
ATOM 1427 O O . SER A 1 175 ? 49.628 3.577 15.698 1.00 47.62 175 SER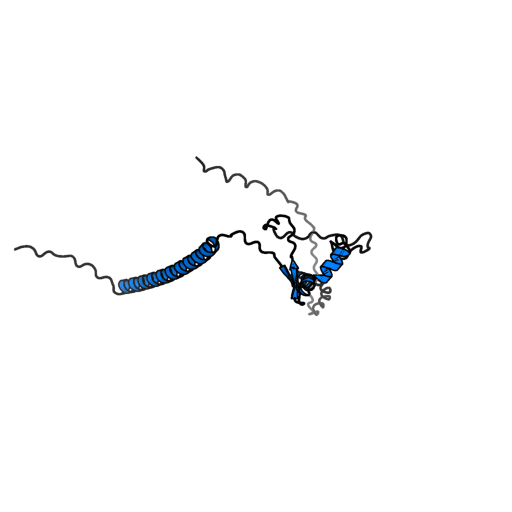 A O 1
ATOM 1429 N N . LEU A 1 176 ? 47.561 2.804 15.204 1.00 45.69 176 LEU A N 1
ATOM 1430 C CA . LEU A 1 176 ? 47.254 1.913 16.339 1.00 45.69 176 LEU A CA 1
ATOM 1431 C C . LEU A 1 176 ? 45.736 1.679 16.379 1.00 45.69 176 LEU A C 1
ATOM 1433 O O . LEU A 1 176 ? 45.002 2.245 17.180 1.00 45.69 176 LEU A O 1
ATOM 1437 N N . GLY A 1 177 ? 45.258 0.840 15.459 1.00 44.41 177 GLY A N 1
ATOM 1438 C CA . GLY A 1 177 ? 43.967 0.174 15.585 1.00 44.41 177 GLY A CA 1
ATOM 1439 C C . GLY A 1 177 ? 44.209 -1.239 16.096 1.00 44.41 177 GLY A C 1
ATOM 1440 O O . GLY A 1 177 ? 44.550 -2.115 15.308 1.00 44.41 177 GLY A O 1
ATOM 1441 N N . VAL A 1 178 ? 44.066 -1.460 17.405 1.00 47.22 178 VAL A N 1
ATOM 1442 C CA . VAL A 1 178 ? 44.089 -2.799 18.008 1.00 47.22 178 VAL A CA 1
ATOM 1443 C C . VAL A 1 178 ? 43.017 -2.880 19.102 1.00 47.22 178 VAL A C 1
ATOM 1445 O O . VAL A 1 178 ? 43.149 -2.283 20.160 1.00 47.22 178 VAL A O 1
ATOM 1448 N N . ARG A 1 179 ? 41.991 -3.684 18.790 1.00 48.34 179 ARG A N 1
ATOM 1449 C CA . ARG A 1 179 ? 41.181 -4.553 19.668 1.00 48.34 179 ARG A CA 1
ATOM 1450 C C . ARG A 1 179 ? 40.327 -3.912 20.772 1.00 48.34 179 ARG A C 1
ATOM 1452 O O . ARG A 1 179 ? 40.789 -3.646 21.871 1.00 48.34 179 ARG A O 1
ATOM 1459 N N . LEU A 1 180 ? 39.017 -3.897 20.525 1.00 40.16 180 LEU A N 1
ATOM 1460 C CA . LEU A 1 180 ? 37.981 -3.946 21.560 1.00 40.16 180 LEU A CA 1
ATOM 1461 C C . LEU A 1 180 ? 36.960 -5.006 21.137 1.00 40.16 180 LEU A C 1
ATOM 1463 O O . LEU A 1 180 ? 36.107 -4.727 20.305 1.00 40.16 180 LEU A O 1
ATOM 1467 N N . LEU A 1 181 ? 37.118 -6.235 21.637 1.00 46.00 181 LEU A N 1
ATOM 1468 C CA . LEU A 1 181 ? 36.101 -7.297 21.641 1.00 46.00 181 LEU A CA 1
ATOM 1469 C C . LEU A 1 181 ? 36.549 -8.407 22.610 1.00 46.00 181 LEU A C 1
ATOM 1471 O O . LEU A 1 181 ? 37.207 -9.365 22.223 1.00 46.00 181 LEU A O 1
ATOM 1475 N N . ALA A 1 182 ? 36.235 -8.205 23.886 1.00 46.22 182 ALA A N 1
ATOM 1476 C CA . ALA A 1 182 ? 36.102 -9.184 24.972 1.00 46.22 182 ALA A CA 1
ATOM 1477 C C . ALA A 1 182 ? 35.653 -8.340 26.181 1.00 46.22 182 ALA A C 1
ATOM 1479 O O . ALA A 1 182 ? 36.243 -7.297 26.422 1.00 46.22 182 ALA A O 1
ATOM 1480 N N . ALA A 1 183 ? 34.611 -8.607 26.951 1.00 46.41 183 ALA A N 1
ATOM 1481 C CA . ALA A 1 183 ? 33.706 -9.727 27.075 1.00 46.41 183 ALA A CA 1
ATOM 1482 C C . ALA A 1 183 ? 32.374 -9.146 27.595 1.00 46.41 183 ALA A C 1
ATOM 1484 O O . ALA A 1 183 ? 32.376 -8.221 28.404 1.00 46.41 183 ALA A O 1
ATOM 1485 N N . PHE A 1 184 ? 31.242 -9.655 27.117 1.00 43.16 184 PHE A N 1
ATOM 1486 C CA . PHE A 1 184 ? 29.913 -9.330 27.659 1.00 43.16 184 PHE A CA 1
ATOM 1487 C C . PHE A 1 184 ? 29.050 -10.598 27.684 1.00 43.16 184 PHE A C 1
ATOM 1489 O O . PHE A 1 184 ? 27.887 -10.597 27.292 1.00 43.16 184 PHE A O 1
ATOM 1496 N N . SER A 1 185 ? 29.665 -11.717 28.072 1.00 42.88 185 SER A N 1
ATOM 1497 C CA . SER A 1 185 ? 29.039 -13.042 28.093 1.00 42.88 185 SER A CA 1
ATOM 1498 C C . SER A 1 185 ? 29.108 -13.728 29.456 1.00 42.88 185 SER A C 1
ATOM 1500 O O . SER A 1 185 ? 28.905 -14.927 29.500 1.00 42.88 185 SER A O 1
ATOM 1502 N N . ASP A 1 186 ? 29.342 -12.992 30.548 1.00 43.97 186 ASP A N 1
ATOM 1503 C CA . ASP A 1 186 ? 29.392 -13.554 31.911 1.00 43.97 186 ASP A CA 1
ATOM 1504 C C . ASP A 1 186 ? 28.517 -12.758 32.893 1.00 43.97 186 ASP A C 1
ATOM 1506 O O . ASP A 1 186 ? 28.923 -12.413 33.999 1.00 43.97 186 ASP A O 1
ATOM 1510 N N . TRP A 1 187 ? 27.287 -12.432 32.493 1.00 42.97 187 TRP A N 1
ATOM 1511 C CA . TRP A 1 187 ? 26.289 -11.898 33.424 1.00 42.97 187 TRP A CA 1
ATOM 1512 C C . TRP A 1 187 ? 24.899 -12.428 33.089 1.00 42.97 187 TRP A C 1
ATOM 1514 O O . TRP A 1 187 ? 24.045 -11.680 32.642 1.00 42.97 187 TRP A O 1
ATOM 1524 N N . LEU A 1 188 ? 24.698 -13.742 33.225 1.00 45.72 188 LEU A N 1
ATOM 1525 C CA . LEU A 1 188 ? 23.382 -14.392 33.344 1.00 45.72 188 LEU A CA 1
ATOM 1526 C C . LEU A 1 188 ? 23.585 -15.880 33.662 1.00 45.72 188 LEU A C 1
ATOM 1528 O O . LEU A 1 188 ? 23.223 -16.760 32.891 1.00 45.72 188 LEU A O 1
ATOM 1532 N N . SER A 1 189 ? 24.216 -16.177 34.795 1.00 49.94 189 SER A N 1
ATOM 1533 C CA . SER A 1 189 ? 24.191 -17.537 35.332 1.00 49.94 189 SER A CA 1
ATOM 1534 C C . SER A 1 189 ? 24.415 -17.527 36.838 1.00 49.94 189 SER A C 1
ATOM 1536 O O . SER A 1 189 ? 25.383 -18.096 37.311 1.00 49.94 189 SER A O 1
ATOM 1538 N N . LEU A 1 190 ? 23.562 -16.833 37.598 1.00 51.78 190 LEU A N 1
ATOM 1539 C CA . LEU A 1 190 ? 23.490 -17.014 39.053 1.00 51.78 190 LEU A CA 1
ATOM 1540 C C . LEU A 1 190 ? 22.166 -16.445 39.600 1.00 51.78 190 LEU A C 1
ATOM 1542 O O . LEU A 1 190 ? 22.132 -15.330 40.107 1.00 51.78 190 LEU A O 1
ATOM 1546 N N . SER A 1 191 ? 21.067 -17.194 39.448 1.00 45.59 191 SER A N 1
ATOM 1547 C CA . SER A 1 191 ? 19.864 -17.068 40.298 1.00 45.59 191 SER A CA 1
ATOM 1548 C C . SER A 1 191 ? 18.782 -18.105 39.957 1.00 45.59 191 SER A C 1
ATOM 1550 O O . SER A 1 191 ? 17.641 -17.747 39.687 1.00 45.59 191 SER A O 1
ATOM 1552 N N . VAL A 1 192 ? 19.114 -19.400 39.985 1.00 49.16 192 VAL A N 1
ATOM 1553 C CA . VAL A 1 192 ? 18.113 -20.457 40.227 1.00 49.16 192 VAL A CA 1
ATOM 1554 C C . VAL A 1 192 ? 18.774 -21.576 41.030 1.00 49.16 192 VAL A C 1
ATOM 1556 O O . VAL A 1 192 ? 19.402 -22.461 40.457 1.00 49.16 192 VAL A O 1
ATOM 1559 N N . THR A 1 193 ? 18.626 -21.497 42.347 1.00 51.84 193 THR A N 1
ATOM 1560 C CA . THR A 1 193 ? 18.505 -22.620 43.292 1.00 51.84 193 THR A CA 1
ATOM 1561 C C . THR A 1 193 ? 17.761 -22.097 44.502 1.00 51.84 193 THR A C 1
ATOM 1563 O O . THR A 1 193 ? 18.163 -21.006 44.969 1.00 51.84 193 THR A O 1
#

Foldseek 3Di:
DDDDDPDPDDDDPDPVVVVVVVVVVVVVVVVVVVVVVVVVVVVVVVVVVVVVVVPPPPVPDDFDWDAAPVRDIHTDDDPPDPPPPPPPPDDDDDDDQDDPNDGPDDDPCPPVDDPVRVVVCVVRDDPVVVCVVVVVCVPPPPPPVPPPPPPDDPPDDPDDDDDDDDDDDDDDDDDDDDDDDDDDPPPPDDDDD

Secondary structure (DSSP, 8-state):
---------PPPPPHHHHHHHHHHHHHHHHHHHHHHHHHHHHHHHHHHHHHHHHS------PPPEEE-TT--EEE----SS---S----PPPPPPP-EETTEE--SSTTTTS--HHHHHHHHHH--HHHHHHHHHHHHHS-------PPPPPPPPP-----------------------------SSS-----

Solvent-accessible surface area (backbone atoms only — not comparable to full-atom values): 13417 Å² total; per-residue (Å²): 135,82,79,81,79,86,72,81,80,74,82,75,76,53,76,66,59,57,52,50,55,47,53,53,51,54,51,52,52,51,53,52,52,53,49,53,52,54,49,51,52,51,48,52,52,49,47,52,51,47,50,62,62,62,47,65,81,72,80,75,85,77,80,59,66,45,70,50,97,89,68,50,76,40,79,57,83,69,72,93,59,89,71,61,90,76,66,66,88,70,80,80,78,86,66,87,39,59,56,100,93,39,78,81,48,92,55,92,57,72,85,75,62,50,74,70,51,52,56,49,47,62,76,69,55,53,74,69,64,65,44,48,60,53,56,52,50,71,69,39,85,72,75,61,84,67,70,74,77,68,78,74,75,74,78,77,85,75,87,69,93,70,84,90,75,90,76,91,77,80,89,77,88,79,86,82,91,79,87,89,89,85,83,92,83,85,85,86,87,87,88,88,130